Protein AF-A0A318D196-F1 (afdb_monomer_lite)

Sequence (227 aa):
MNRQDVVRKLLMTKACLTSRLLNHYFFASYIVVLILSYGYVRTIPYGDLRTPLFLIAVYLSYGFIYLLPAMILTKSLHYLSYRKTGNTFSLHRFSPALEYGVAVASTSAVDILLFADRTIYRLFGFHINGFILNLVTTPGGMESMGTGNSAIITFCFIAVALIGIQAALLWVLHRFLCGRLRQTALMPRRSYRYALILVLLLGFSERIAYGISNIQGYSTLAIFRLL

Secondary structure (DSSP, 8-state):
--HHHHHHHHHHHHHHHHHHHHHHHHHHHHHHHHHHHHHHHTTS---SSHHHHHHHHHHHHHHHHHHHHHHHHHHHHHHHHT---SSS----SS-HHHHHHHHHHHHHHHHHHHHHHHHHHHHHSS-S-HHHHHHHHSTTHHHHTT--HHHHHHHHHHHHHHHHHHHHHHHHIIIIIHHHHHH---S-HHHHHHHHHHHHHHHHHHHHHHHHHHHTT-GGGGGGGG-

Radius of gyration: 21.78 Å; chains: 1; bounding box: 56×38×68 Å

Structure (mmCIF, N/CA/C/O backbone):
data_AF-A0A318D196-F1
#
_entry.id   AF-A0A318D196-F1
#
loop_
_atom_site.group_PDB
_atom_site.id
_atom_site.type_symbol
_atom_site.label_atom_id
_atom_site.label_alt_id
_atom_site.label_comp_id
_atom_site.label_asym_id
_atom_site.label_entity_id
_atom_site.label_seq_id
_atom_site.pdbx_PDB_ins_code
_atom_site.Cartn_x
_atom_site.Cartn_y
_atom_site.Cartn_z
_atom_site.occupancy
_atom_site.B_iso_or_equiv
_atom_site.auth_seq_id
_atom_site.auth_comp_id
_atom_site.auth_asym_id
_atom_site.auth_atom_id
_atom_site.pdbx_PDB_model_num
ATOM 1 N N . MET A 1 1 ? -21.523 4.203 40.920 1.00 61.00 1 MET A N 1
ATOM 2 C CA . MET A 1 1 ? -20.550 4.254 39.801 1.00 61.00 1 MET A CA 1
ATOM 3 C C . MET A 1 1 ? -20.830 5.519 38.996 1.00 61.00 1 MET A C 1
ATOM 5 O O . MET A 1 1 ? -21.965 5.685 38.569 1.00 61.00 1 MET A O 1
ATOM 9 N N . ASN A 1 2 ? -19.873 6.447 38.881 1.00 81.25 2 ASN A N 1
ATOM 10 C CA . ASN A 1 2 ? -20.106 7.771 38.289 1.00 81.25 2 ASN A CA 1
ATOM 11 C C . ASN A 1 2 ? -20.325 7.658 36.763 1.00 81.25 2 ASN A C 1
ATOM 13 O O . ASN A 1 2 ? -19.626 6.901 36.087 1.00 81.25 2 ASN A O 1
ATOM 17 N N . ARG A 1 3 ? -21.280 8.411 36.195 1.00 74.56 3 ARG A N 1
ATOM 18 C CA . ARG A 1 3 ? -21.613 8.405 34.751 1.00 74.56 3 ARG A CA 1
ATOM 19 C C . ARG A 1 3 ? -20.379 8.676 33.879 1.00 74.56 3 ARG A C 1
ATOM 21 O O . ARG A 1 3 ? -20.249 8.115 32.79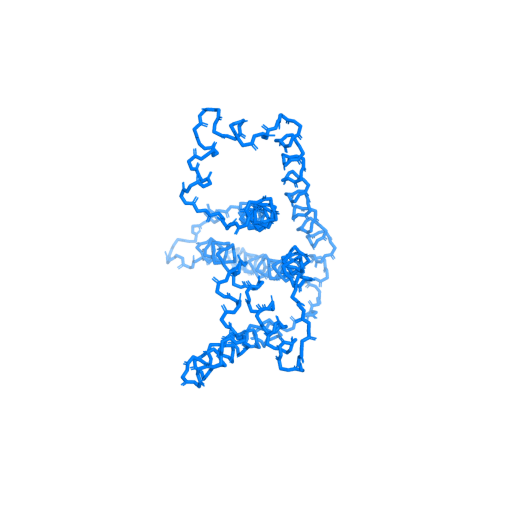2 1.00 74.56 3 ARG A O 1
ATOM 28 N N . GLN A 1 4 ? -19.447 9.485 34.384 1.00 75.06 4 GLN A N 1
ATOM 29 C CA . GLN A 1 4 ? -18.187 9.805 33.712 1.00 75.06 4 GLN A CA 1
ATOM 30 C C . GLN A 1 4 ? -17.240 8.598 33.589 1.00 75.06 4 GLN A C 1
ATOM 32 O O . GLN A 1 4 ? -16.606 8.422 32.546 1.00 75.06 4 GLN A O 1
ATOM 37 N N . ASP A 1 5 ? -17.201 7.709 34.585 1.00 75.62 5 ASP A N 1
ATOM 38 C CA . ASP A 1 5 ? -16.350 6.511 34.557 1.00 75.62 5 ASP A CA 1
ATOM 39 C C . ASP A 1 5 ? -16.842 5.486 33.531 1.00 75.62 5 ASP A C 1
ATOM 41 O O . ASP A 1 5 ? -16.046 4.858 32.825 1.00 75.62 5 ASP A O 1
ATOM 45 N N . VAL A 1 6 ? -18.166 5.359 33.391 1.00 75.62 6 VAL A N 1
ATOM 46 C CA . VAL A 1 6 ? -18.799 4.472 32.402 1.00 75.62 6 VAL A CA 1
ATOM 47 C C . VAL A 1 6 ? -18.462 4.924 30.980 1.00 75.62 6 VAL A C 1
ATOM 49 O O . VAL A 1 6 ? -18.015 4.117 30.161 1.00 75.62 6 VAL A O 1
ATOM 52 N N . VAL A 1 7 ? -18.605 6.223 30.693 1.00 75.25 7 VAL A N 1
ATOM 53 C CA . VAL A 1 7 ? -18.277 6.803 29.379 1.00 75.25 7 VAL A CA 1
ATOM 54 C C . VAL A 1 7 ? -16.791 6.623 29.063 1.00 75.25 7 VAL A C 1
ATOM 56 O O . VAL A 1 7 ? -16.439 6.195 27.962 1.00 75.25 7 VAL A O 1
ATOM 59 N N . ARG A 1 8 ? -15.908 6.854 30.041 1.00 73.50 8 ARG A N 1
ATOM 60 C CA . ARG A 1 8 ? -14.459 6.674 29.879 1.00 73.50 8 ARG A CA 1
ATOM 61 C C . ARG A 1 8 ? -14.089 5.233 29.526 1.00 73.50 8 ARG A C 1
ATOM 63 O O . ARG A 1 8 ? -13.312 5.006 28.597 1.00 73.50 8 ARG A O 1
ATOM 70 N N . LYS A 1 9 ? -14.664 4.255 30.234 1.00 72.00 9 LYS A N 1
ATOM 71 C CA . LYS A 1 9 ? -14.411 2.825 29.998 1.00 72.00 9 LYS A CA 1
ATOM 72 C C . LYS A 1 9 ? -14.900 2.388 28.613 1.00 72.00 9 LYS A C 1
ATOM 74 O O . LYS A 1 9 ? -14.195 1.654 27.915 1.00 72.00 9 LYS A O 1
ATOM 79 N N . LEU A 1 10 ? -16.060 2.885 28.179 1.00 74.31 10 LEU A N 1
ATOM 80 C CA . LEU A 1 10 ? -16.598 2.629 26.839 1.00 74.31 10 LEU A CA 1
ATOM 81 C C . LEU A 1 10 ? -15.699 3.204 25.736 1.00 74.31 10 LEU A C 1
ATOM 83 O O . LEU A 1 10 ? -15.379 2.492 24.783 1.00 74.31 10 LEU A O 1
ATOM 87 N N . LEU A 1 11 ? -15.242 4.452 25.877 1.00 73.44 11 LEU A N 1
ATOM 88 C CA . LEU A 1 11 ? -14.358 5.097 24.900 1.00 73.44 11 LEU A CA 1
ATOM 89 C C . LEU A 1 11 ? -13.009 4.379 24.777 1.00 73.44 11 LEU A C 1
ATOM 91 O O . LEU A 1 11 ? -12.567 4.091 23.666 1.00 73.44 11 LEU A O 1
ATOM 95 N N . MET A 1 12 ? -12.387 4.012 25.902 1.00 71.75 12 MET A N 1
ATOM 96 C CA . MET A 1 12 ? -11.125 3.260 25.888 1.00 71.75 12 MET A CA 1
ATOM 97 C C . MET A 1 12 ? -11.270 1.884 25.228 1.00 71.75 12 MET A C 1
ATOM 99 O O . MET A 1 12 ? -10.378 1.440 24.503 1.00 71.75 12 MET A O 1
ATOM 103 N N . THR A 1 13 ? -12.407 1.219 25.440 1.00 76.19 13 THR A N 1
ATOM 104 C CA . THR A 1 13 ? -12.686 -0.084 24.823 1.00 76.19 13 THR A CA 1
ATOM 105 C C . THR A 1 13 ? -12.827 0.044 23.305 1.00 76.19 13 THR A C 1
ATOM 107 O O . THR A 1 13 ? -12.232 -0.747 22.571 1.00 76.19 13 THR A O 1
ATOM 110 N N . LYS A 1 14 ? -13.550 1.068 22.829 1.00 77.69 14 LYS A N 1
ATOM 111 C CA . LYS A 1 14 ? -13.705 1.357 21.395 1.00 77.69 14 LYS A CA 1
ATOM 112 C C . LYS A 1 14 ? -12.367 1.690 20.733 1.00 77.69 14 LYS A C 1
ATOM 114 O O . LYS A 1 14 ? -12.019 1.046 19.751 1.00 77.69 14 LYS A O 1
ATOM 119 N N . ALA A 1 15 ? -11.574 2.587 21.321 1.00 78.69 15 ALA A N 1
ATOM 12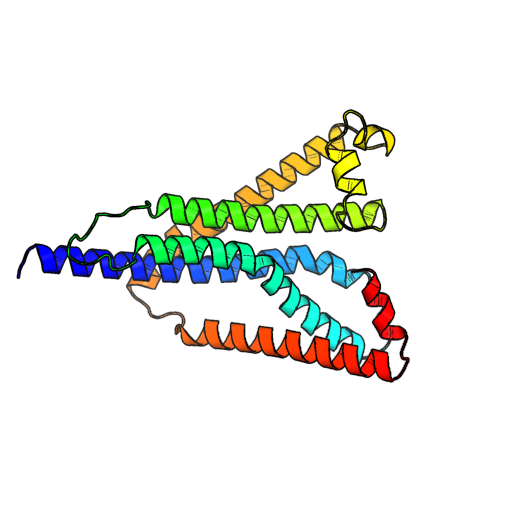0 C CA . ALA A 1 15 ? -10.249 2.949 20.806 1.00 78.69 15 ALA A CA 1
ATOM 121 C C . ALA A 1 15 ? -9.332 1.721 20.646 1.00 78.69 15 ALA A C 1
ATOM 123 O O . ALA A 1 15 ? -8.685 1.522 19.616 1.00 78.69 15 ALA A O 1
ATOM 124 N N . CYS A 1 16 ? -9.320 0.844 21.655 1.00 79.38 16 CYS A N 1
ATOM 125 C CA . CYS A 1 16 ? -8.534 -0.387 21.637 1.00 79.38 16 CYS A CA 1
ATOM 126 C C . CYS A 1 16 ? -8.996 -1.368 20.548 1.00 79.38 16 CYS A C 1
ATOM 128 O O . CYS A 1 16 ? -8.162 -2.045 19.939 1.00 79.38 16 CYS A O 1
ATOM 130 N N . LEU A 1 17 ? -10.306 -1.459 20.307 1.00 82.44 17 LEU A N 1
ATOM 131 C CA . LEU A 1 17 ? -10.873 -2.294 19.251 1.00 82.44 17 LEU A CA 1
ATOM 132 C C . LEU A 1 17 ? -10.512 -1.748 17.865 1.00 82.44 17 LEU A C 1
ATOM 134 O O . LEU A 1 17 ? -9.985 -2.500 17.049 1.00 82.44 17 LEU A O 1
ATOM 138 N N . THR A 1 18 ? -10.697 -0.445 17.633 1.00 85.19 18 THR A N 1
ATOM 139 C CA . THR A 1 18 ? -10.355 0.225 16.368 1.00 85.19 18 THR A CA 1
ATOM 140 C C . THR A 1 18 ? -8.874 0.065 16.037 1.00 85.19 18 THR A C 1
ATOM 142 O O . THR A 1 18 ? -8.530 -0.371 14.943 1.00 85.19 18 THR A O 1
ATOM 145 N N . SER A 1 19 ? -7.988 0.299 17.011 1.00 85.69 19 SER A N 1
ATOM 146 C CA . SER A 1 19 ? -6.544 0.093 16.848 1.00 85.69 19 SER A CA 1
ATOM 147 C C . SER A 1 19 ? -6.197 -1.351 16.467 1.00 85.69 19 SER A C 1
ATOM 149 O O . SER A 1 19 ? -5.339 -1.591 15.616 1.00 85.69 19 SER A O 1
ATOM 151 N N . ARG A 1 20 ? -6.860 -2.339 17.085 1.00 85.69 20 ARG A N 1
ATOM 152 C CA . ARG A 1 20 ? -6.648 -3.756 16.763 1.00 85.69 20 ARG A CA 1
ATOM 153 C C . ARG A 1 20 ? -7.140 -4.100 15.366 1.00 85.69 20 ARG A C 1
ATOM 155 O O . ARG A 1 20 ? -6.405 -4.771 14.648 1.00 85.69 20 ARG A O 1
ATOM 162 N N . LEU A 1 21 ? -8.326 -3.637 14.985 1.00 89.19 21 LEU A N 1
ATOM 163 C CA . LEU A 1 21 ? -8.874 -3.854 13.650 1.00 89.19 21 LEU A CA 1
ATOM 164 C C . LEU A 1 21 ? -7.950 -3.271 12.574 1.00 89.19 21 LEU A C 1
ATOM 166 O O . LEU A 1 21 ? -7.590 -3.984 11.645 1.00 89.19 21 LEU A O 1
ATOM 170 N N . LEU A 1 22 ? -7.487 -2.030 12.759 1.00 90.50 22 LEU A N 1
ATOM 171 C CA . LEU A 1 22 ? -6.553 -1.370 11.843 1.00 90.50 22 LEU A CA 1
ATOM 172 C C . LEU A 1 22 ? -5.240 -2.150 11.683 1.00 90.50 22 LEU A C 1
ATOM 174 O O . LEU A 1 22 ? -4.726 -2.247 10.578 1.00 90.50 22 LEU A O 1
ATOM 178 N N . ASN A 1 23 ? -4.695 -2.753 12.746 1.00 89.94 23 ASN A N 1
ATOM 179 C CA . ASN A 1 23 ? -3.481 -3.570 12.611 1.00 89.94 23 ASN A CA 1
ATOM 180 C C . ASN A 1 23 ? -3.710 -4.841 11.773 1.00 89.94 23 ASN A C 1
ATOM 182 O O . ASN A 1 23 ? -2.847 -5.184 10.973 1.00 89.94 23 ASN A O 1
ATOM 186 N N . HIS A 1 24 ? -4.855 -5.518 11.931 1.00 89.88 24 HIS A N 1
ATOM 187 C CA . HIS A 1 24 ? -5.187 -6.686 11.101 1.00 89.88 24 HIS A CA 1
ATOM 188 C C . HIS A 1 24 ? -5.457 -6.276 9.654 1.00 89.88 24 HIS A C 1
ATOM 190 O O . HIS A 1 24 ? -5.044 -6.979 8.739 1.00 89.88 24 HIS A O 1
ATOM 196 N N . TYR A 1 25 ? -6.101 -5.123 9.460 1.00 93.69 25 TYR A N 1
ATOM 197 C CA . TYR A 1 25 ? -6.293 -4.517 8.150 1.00 93.69 25 TYR A CA 1
ATOM 198 C C . TYR A 1 25 ? -4.955 -4.289 7.451 1.00 93.69 25 TYR A C 1
ATOM 200 O O . TYR A 1 25 ? -4.725 -4.880 6.409 1.00 93.69 25 TYR A O 1
ATOM 208 N N . PHE A 1 26 ? -4.026 -3.552 8.067 1.00 93.69 26 PHE A N 1
ATOM 209 C CA . PHE A 1 26 ? -2.713 -3.306 7.467 1.00 93.69 26 PHE A CA 1
ATOM 210 C C . PHE A 1 26 ? -1.900 -4.581 7.243 1.00 93.69 26 PHE A C 1
ATOM 212 O O . PHE A 1 26 ? -1.167 -4.663 6.267 1.00 93.69 26 PHE A O 1
ATOM 219 N N . PHE A 1 27 ? -2.030 -5.589 8.106 1.00 91.56 27 PHE A N 1
ATOM 220 C CA . PHE A 1 27 ? -1.398 -6.884 7.862 1.00 91.56 27 PHE A CA 1
ATOM 221 C C . PHE A 1 27 ? -1.965 -7.571 6.615 1.00 91.56 27 PHE A C 1
ATOM 223 O O . PHE A 1 27 ? -1.211 -8.081 5.796 1.00 91.56 27 PHE A O 1
ATOM 230 N N . ALA A 1 28 ? -3.283 -7.556 6.442 1.00 92.81 28 ALA A N 1
ATOM 231 C CA . ALA A 1 28 ? -3.918 -8.137 5.271 1.00 92.81 28 ALA A CA 1
ATOM 232 C C . ALA A 1 28 ? -3.648 -7.304 3.996 1.00 92.81 28 ALA A C 1
ATOM 234 O O . ALA A 1 28 ? -3.334 -7.881 2.959 1.00 92.81 28 ALA A O 1
ATOM 235 N N . SER A 1 29 ? -3.645 -5.968 4.078 1.00 94.94 29 SER A N 1
ATOM 236 C CA . SER A 1 29 ? -3.231 -5.083 2.979 1.00 94.94 29 SER A CA 1
ATOM 237 C C . SER A 1 29 ? -1.757 -5.274 2.614 1.00 94.94 29 SER A C 1
ATOM 239 O O . SER A 1 29 ? -1.412 -5.192 1.444 1.00 94.94 29 SER A O 1
ATOM 241 N N . TYR A 1 30 ? -0.884 -5.597 3.573 1.00 94.06 30 TYR A N 1
ATOM 242 C CA . TYR A 1 30 ? 0.509 -5.942 3.283 1.00 94.06 30 TYR A CA 1
ATOM 243 C C . TYR A 1 30 ? 0.615 -7.186 2.392 1.00 94.06 30 TYR A C 1
ATOM 245 O O . TYR A 1 30 ? 1.413 -7.197 1.462 1.00 94.06 30 TYR A O 1
ATOM 253 N N . ILE A 1 31 ? -0.241 -8.196 2.590 1.00 94.00 31 ILE A N 1
ATOM 254 C CA . ILE A 1 31 ? -0.302 -9.354 1.684 1.00 94.00 31 ILE A CA 1
ATOM 255 C C . ILE A 1 31 ? -0.729 -8.933 0.270 1.00 94.00 31 ILE A C 1
ATOM 257 O O . ILE A 1 31 ? -0.161 -9.425 -0.702 1.00 94.00 31 ILE A O 1
ATOM 261 N N . VAL A 1 32 ? -1.678 -7.999 0.139 1.00 94.75 32 VAL A N 1
ATOM 262 C CA . VAL A 1 32 ? -2.082 -7.446 -1.168 1.00 94.75 32 VAL A CA 1
ATOM 263 C C . VAL A 1 32 ? -0.911 -6.731 -1.845 1.00 94.75 32 VAL A C 1
ATOM 265 O O . VAL A 1 32 ? -0.622 -7.009 -3.007 1.00 94.75 32 VAL A O 1
ATOM 268 N N . VAL A 1 33 ? -0.186 -5.885 -1.107 1.00 94.25 33 VAL A N 1
ATOM 269 C CA . VAL A 1 33 ? 1.003 -5.185 -1.614 1.00 94.25 33 VAL A CA 1
ATOM 270 C C . VAL A 1 33 ? 2.067 -6.170 -2.091 1.00 94.25 33 VAL A C 1
ATOM 272 O O . VAL A 1 33 ? 2.612 -5.982 -3.176 1.00 94.25 33 VAL A O 1
ATOM 275 N N . LEU A 1 34 ? 2.324 -7.243 -1.334 1.00 92.56 34 LEU A N 1
ATOM 276 C CA . LEU A 1 34 ? 3.230 -8.312 -1.756 1.00 92.56 34 LEU A CA 1
ATOM 277 C C . LEU A 1 34 ? 2.761 -8.939 -3.080 1.00 92.56 34 LEU A C 1
ATOM 279 O O . LEU A 1 34 ? 3.524 -9.017 -4.037 1.00 92.56 34 LEU A O 1
ATOM 283 N N . ILE A 1 35 ? 1.484 -9.312 -3.197 1.00 92.06 35 ILE A N 1
ATOM 284 C CA . ILE A 1 35 ? 0.941 -9.882 -4.442 1.00 92.06 35 ILE A CA 1
ATOM 285 C C . ILE A 1 35 ? 1.136 -8.928 -5.634 1.00 92.06 35 ILE A C 1
ATOM 287 O O . ILE A 1 35 ? 1.511 -9.371 -6.723 1.00 92.06 35 ILE A O 1
ATOM 291 N N . LEU A 1 36 ? 0.915 -7.624 -5.444 1.00 90.19 36 LEU A N 1
ATOM 292 C CA . LEU A 1 36 ? 1.117 -6.624 -6.496 1.00 90.19 36 LEU A CA 1
ATOM 293 C C . LEU A 1 36 ? 2.596 -6.493 -6.887 1.00 90.19 36 LEU A C 1
ATOM 295 O O . LEU A 1 36 ? 2.915 -6.479 -8.084 1.00 90.19 36 LEU A O 1
ATOM 299 N N . SER A 1 37 ? 3.496 -6.460 -5.899 1.00 88.00 37 SER A N 1
ATOM 300 C CA . SER A 1 37 ? 4.936 -6.302 -6.112 1.00 88.00 37 SER A CA 1
ATOM 301 C C . SER A 1 37 ? 5.632 -7.580 -6.595 1.00 88.00 37 SER A C 1
ATOM 303 O O . SER A 1 37 ? 6.694 -7.494 -7.212 1.00 88.00 37 SER A O 1
ATOM 305 N N . TYR A 1 38 ? 5.016 -8.761 -6.444 1.00 86.00 38 TYR A N 1
ATOM 306 C CA . TYR A 1 38 ? 5.549 -10.039 -6.951 1.00 86.00 38 TYR A CA 1
ATOM 307 C C . TYR A 1 38 ? 5.831 -9.989 -8.459 1.00 86.00 38 TYR A C 1
ATOM 309 O O . TYR A 1 38 ? 6.710 -10.664 -8.994 1.00 86.00 38 TYR A O 1
ATOM 317 N N . GLY A 1 39 ? 5.109 -9.115 -9.150 1.00 75.75 39 GLY A N 1
ATOM 318 C CA . GLY A 1 39 ? 5.346 -8.768 -10.533 1.00 75.75 39 GLY A CA 1
ATOM 319 C C . GLY A 1 39 ? 6.764 -8.406 -10.936 1.00 75.75 39 GLY A C 1
ATOM 320 O O . GLY A 1 39 ? 7.181 -8.794 -12.024 1.00 75.75 39 GLY A O 1
ATOM 321 N N . TYR A 1 40 ? 7.465 -7.664 -10.081 1.00 74.31 40 TYR A N 1
ATOM 322 C CA . TYR A 1 40 ? 8.833 -7.209 -10.326 1.00 74.31 40 TYR A CA 1
ATOM 323 C C . TYR A 1 40 ? 9.857 -8.331 -10.119 1.00 74.31 40 TYR A C 1
ATOM 325 O O . TYR A 1 40 ? 10.932 -8.318 -10.702 1.00 74.31 40 TYR A O 1
ATOM 333 N N . VAL A 1 41 ? 9.519 -9.336 -9.310 1.00 74.50 41 VAL A N 1
ATOM 334 C CA . VAL A 1 41 ? 10.422 -10.440 -8.960 1.00 74.50 41 VAL A CA 1
ATOM 335 C C . VAL A 1 41 ? 10.588 -11.438 -10.108 1.00 74.50 41 VAL A C 1
ATOM 337 O O . VAL A 1 41 ? 11.653 -12.030 -10.270 1.00 74.50 41 VAL A O 1
ATOM 340 N N . ARG A 1 42 ? 9.545 -11.637 -10.924 1.00 69.06 42 ARG A N 1
ATOM 341 C CA . ARG A 1 42 ? 9.518 -12.683 -11.961 1.00 69.06 42 ARG A CA 1
ATOM 342 C C . ARG A 1 42 ? 10.484 -12.426 -13.128 1.00 69.06 42 ARG A C 1
ATOM 344 O O . ARG A 1 42 ? 10.728 -13.329 -13.920 1.00 69.06 42 ARG A O 1
ATOM 351 N N . THR A 1 43 ? 11.004 -11.212 -13.270 1.00 65.56 43 THR A N 1
ATOM 352 C CA . THR A 1 43 ? 11.819 -10.804 -14.425 1.00 65.56 43 THR A CA 1
ATOM 353 C C . THR A 1 43 ? 13.318 -11.042 -14.240 1.00 65.56 43 THR A C 1
ATOM 355 O O . THR A 1 43 ? 14.074 -10.809 -15.179 1.00 65.56 43 THR A O 1
ATOM 358 N N . ILE A 1 44 ? 13.766 -11.505 -13.067 1.00 67.12 44 ILE A N 1
ATOM 359 C CA . ILE A 1 44 ? 15.195 -11.613 -12.742 1.00 67.12 44 ILE A CA 1
ATOM 360 C C . ILE A 1 44 ? 15.691 -13.057 -12.946 1.00 67.12 44 ILE A C 1
ATOM 362 O O . ILE A 1 44 ? 15.179 -13.969 -12.293 1.00 67.12 44 ILE A O 1
ATOM 366 N N . PRO A 1 45 ? 16.693 -13.294 -13.817 1.00 67.50 45 PRO A N 1
ATOM 367 C CA . PRO A 1 45 ? 17.289 -14.616 -13.991 1.00 67.50 45 PRO A CA 1
ATOM 368 C C . PRO A 1 45 ? 18.077 -15.046 -12.742 1.00 67.50 45 PRO A C 1
ATOM 370 O O . PRO A 1 45 ? 18.878 -14.287 -12.193 1.00 67.50 45 PRO A O 1
ATOM 373 N N . TYR A 1 46 ? 17.863 -16.286 -12.293 1.00 64.50 46 TYR A N 1
ATOM 374 C CA . TYR A 1 46 ? 18.516 -16.851 -11.109 1.00 64.50 46 TYR A CA 1
ATOM 375 C C . TYR A 1 46 ? 19.857 -17.497 -11.488 1.00 64.50 46 TYR A C 1
ATOM 377 O O . TYR A 1 46 ? 19.879 -18.594 -12.038 1.00 64.50 46 TYR A O 1
ATOM 385 N N . GLY A 1 47 ? 20.972 -16.812 -11.216 1.00 63.78 47 GLY A N 1
ATOM 386 C CA . GLY A 1 47 ? 22.327 -17.324 -11.483 1.00 63.78 47 GLY A CA 1
ATOM 387 C C . GLY A 1 47 ? 23.055 -17.935 -10.274 1.00 63.78 47 GLY A C 1
ATOM 388 O O . GLY A 1 47 ? 23.996 -18.695 -10.463 1.00 63.78 47 GLY A O 1
ATOM 389 N N . ASP A 1 48 ? 22.639 -17.619 -9.041 1.00 76.62 48 ASP A N 1
ATOM 390 C CA . ASP A 1 48 ? 23.274 -18.053 -7.781 1.00 76.62 48 ASP A CA 1
ATOM 391 C C . ASP A 1 48 ? 22.232 -18.089 -6.640 1.00 76.62 48 ASP A C 1
ATOM 393 O O . ASP A 1 48 ? 21.194 -17.436 -6.737 1.00 76.62 48 ASP A O 1
ATOM 397 N N . LEU A 1 49 ? 22.506 -18.814 -5.547 1.00 74.75 49 LEU A N 1
ATOM 398 C CA . LEU A 1 49 ? 21.660 -18.951 -4.349 1.00 74.75 49 LEU A CA 1
ATOM 399 C C . LEU A 1 49 ? 21.583 -17.661 -3.509 1.00 74.75 49 LEU A C 1
ATOM 401 O O . LEU A 1 49 ? 20.620 -17.448 -2.771 1.00 74.75 49 LEU A O 1
ATOM 405 N N . ARG A 1 50 ? 22.564 -16.762 -3.634 1.00 76.38 50 ARG A N 1
ATOM 406 C CA . ARG A 1 50 ? 22.595 -15.477 -2.908 1.00 76.38 50 ARG A CA 1
ATOM 407 C C . ARG A 1 50 ? 21.562 -14.484 -3.442 1.00 76.38 50 ARG A C 1
ATOM 409 O O . ARG A 1 50 ? 20.917 -13.785 -2.662 1.00 76.38 50 ARG A O 1
ATOM 416 N N . THR A 1 51 ? 21.362 -14.467 -4.757 1.00 76.00 51 THR A N 1
ATOM 417 C CA . THR A 1 51 ? 20.414 -13.588 -5.454 1.00 76.00 51 THR A CA 1
ATOM 418 C C . THR A 1 51 ? 18.954 -13.776 -5.013 1.00 76.00 51 THR A C 1
ATOM 420 O O . THR A 1 51 ? 18.319 -12.772 -4.695 1.00 76.00 51 THR A O 1
ATOM 423 N N . PRO A 1 52 ? 18.383 -14.997 -4.925 1.00 80.00 52 PRO A N 1
ATOM 424 C CA . PRO A 1 52 ? 17.010 -15.183 -4.462 1.00 80.00 52 PRO A CA 1
ATOM 425 C C . PRO A 1 52 ? 16.840 -14.862 -2.974 1.00 80.00 52 PRO A C 1
ATOM 427 O O . PRO A 1 52 ? 15.816 -14.295 -2.609 1.00 80.00 52 PRO A O 1
ATOM 430 N N . LEU A 1 53 ? 17.823 -15.159 -2.113 1.00 80.56 53 LEU A N 1
ATOM 431 C CA . LEU A 1 53 ? 17.757 -14.794 -0.688 1.00 80.56 53 LEU A CA 1
ATOM 432 C C . LEU A 1 53 ? 17.694 -13.277 -0.505 1.00 80.56 53 LEU A C 1
ATOM 434 O O . LEU A 1 53 ? 16.859 -12.764 0.240 1.00 80.56 53 LEU A O 1
ATOM 438 N N . PHE A 1 54 ? 18.552 -12.569 -1.232 1.00 80.00 54 PHE A N 1
ATOM 439 C CA . PHE A 1 54 ? 18.562 -11.119 -1.265 1.00 80.00 54 PHE A CA 1
ATOM 440 C C . PHE A 1 54 ? 17.250 -10.547 -1.802 1.00 80.00 54 PHE A C 1
ATOM 442 O O . PHE A 1 54 ? 16.651 -9.669 -1.190 1.00 80.00 54 PHE A O 1
ATOM 449 N N . LEU A 1 55 ? 16.756 -11.102 -2.905 1.00 81.88 55 LEU A N 1
ATOM 450 C CA . LEU A 1 55 ? 15.514 -10.670 -3.523 1.00 81.88 55 LEU A CA 1
ATOM 451 C C . LEU A 1 55 ? 14.294 -10.918 -2.621 1.00 81.88 55 LEU A C 1
ATOM 453 O O . LEU A 1 55 ? 13.404 -10.077 -2.573 1.00 81.88 55 LEU A O 1
ATOM 457 N N . ILE A 1 56 ? 14.255 -12.021 -1.867 1.00 84.44 56 ILE A N 1
ATOM 458 C CA . ILE A 1 56 ? 13.207 -12.264 -0.863 1.00 84.44 56 ILE A CA 1
ATOM 459 C C . ILE A 1 56 ? 13.277 -11.204 0.241 1.00 84.44 56 ILE A C 1
ATOM 461 O O . ILE A 1 56 ? 12.237 -10.683 0.648 1.00 84.44 56 ILE A O 1
ATOM 465 N N . ALA A 1 57 ? 14.482 -10.865 0.710 1.00 84.56 57 ALA A N 1
ATOM 466 C CA . ALA A 1 57 ? 14.666 -9.831 1.722 1.00 84.56 57 ALA A CA 1
ATOM 467 C C . ALA A 1 57 ? 14.167 -8.464 1.228 1.00 84.56 57 ALA A C 1
ATOM 469 O O . ALA A 1 57 ? 13.359 -7.854 1.925 1.00 84.56 57 ALA A O 1
ATOM 470 N N . VAL A 1 58 ? 14.564 -8.051 0.016 1.00 85.25 58 VAL A N 1
ATOM 471 C CA . VAL A 1 58 ? 14.111 -6.814 -0.653 1.00 85.25 58 VAL A CA 1
ATOM 472 C C . VAL A 1 58 ? 12.596 -6.821 -0.831 1.00 85.25 58 VAL A C 1
ATOM 474 O O . VAL A 1 58 ? 11.913 -5.867 -0.483 1.00 85.25 58 VAL A O 1
ATOM 477 N N . TYR A 1 59 ? 12.037 -7.911 -1.351 1.00 87.50 59 TYR A N 1
ATOM 478 C CA . TYR A 1 59 ? 10.609 -8.027 -1.631 1.00 87.50 59 TYR A CA 1
ATOM 479 C C . TYR A 1 59 ? 9.752 -7.852 -0.369 1.00 87.50 59 TYR A C 1
ATOM 481 O O . TYR A 1 59 ? 8.761 -7.117 -0.381 1.00 87.50 59 TYR A O 1
ATOM 489 N N . LEU A 1 60 ? 10.160 -8.477 0.740 1.00 89.12 60 LEU A N 1
ATOM 490 C CA . LEU A 1 60 ? 9.486 -8.326 2.029 1.00 89.12 60 LEU A CA 1
ATOM 491 C C . LEU A 1 60 ? 9.737 -6.941 2.653 1.00 89.12 60 LEU A C 1
ATOM 493 O O . LEU A 1 60 ? 8.812 -6.333 3.194 1.00 89.12 60 LEU A O 1
ATOM 497 N N . SER A 1 61 ? 10.964 -6.415 2.583 1.00 87.75 61 SER A N 1
ATOM 498 C CA . SER A 1 61 ? 11.303 -5.108 3.160 1.00 87.75 61 SER A CA 1
ATOM 499 C C . SER A 1 61 ? 10.591 -3.967 2.425 1.00 87.75 61 SER A C 1
ATOM 501 O O . SER A 1 61 ? 9.877 -3.180 3.054 1.00 87.75 61 SER A O 1
ATOM 503 N N . TYR A 1 62 ? 10.699 -3.914 1.097 1.00 86.94 62 TYR A N 1
ATOM 504 C CA . TYR A 1 62 ? 10.100 -2.876 0.259 1.00 86.94 62 TYR A CA 1
ATOM 505 C C . TYR A 1 62 ? 8.577 -2.941 0.265 1.00 86.94 62 TYR A C 1
ATOM 507 O O . TYR A 1 62 ? 7.936 -1.900 0.401 1.00 86.94 62 TYR A O 1
ATOM 515 N N . GLY A 1 63 ? 7.985 -4.143 0.233 1.00 89.69 63 GLY A N 1
ATOM 516 C CA . GLY A 1 63 ? 6.535 -4.297 0.368 1.00 89.69 63 GLY A CA 1
ATOM 517 C C . GLY A 1 63 ? 5.995 -3.619 1.632 1.00 89.69 63 GLY A C 1
ATOM 518 O O . GLY A 1 63 ? 4.937 -2.990 1.616 1.00 89.69 63 GLY A O 1
ATOM 519 N N . PHE A 1 64 ? 6.744 -3.688 2.735 1.00 90.25 64 PHE A N 1
ATOM 520 C CA . PHE A 1 64 ? 6.343 -3.040 3.976 1.00 90.25 64 PHE A CA 1
ATOM 521 C C . PHE A 1 64 ? 6.589 -1.530 3.924 1.00 90.25 64 PHE A C 1
ATOM 523 O O . PHE A 1 64 ? 5.740 -0.753 4.365 1.00 90.25 64 PHE A O 1
ATOM 530 N N . ILE A 1 65 ? 7.722 -1.107 3.352 1.00 90.12 65 ILE A N 1
ATOM 531 C CA . ILE A 1 65 ? 8.068 0.309 3.174 1.00 90.12 65 ILE A CA 1
ATOM 532 C C . ILE A 1 65 ? 7.001 1.039 2.352 1.00 90.12 65 ILE A C 1
ATOM 534 O O . ILE A 1 65 ? 6.609 2.140 2.732 1.00 90.12 65 ILE A O 1
ATOM 538 N N . TYR A 1 66 ? 6.465 0.428 1.293 1.00 91.00 66 TYR A N 1
ATOM 539 C CA . TYR A 1 66 ? 5.397 1.032 0.490 1.00 91.00 66 TYR A CA 1
ATOM 540 C C . TYR A 1 66 ? 4.111 1.278 1.289 1.00 91.00 66 TYR A C 1
ATOM 542 O O . TYR A 1 66 ? 3.417 2.266 1.057 1.00 91.00 66 TYR A O 1
ATOM 550 N N . LEU A 1 67 ? 3.806 0.427 2.272 1.00 93.25 67 LEU A N 1
ATOM 551 C CA . LEU A 1 67 ? 2.614 0.557 3.113 1.00 93.25 67 LEU A CA 1
ATOM 552 C C . LEU A 1 67 ? 2.801 1.543 4.284 1.00 93.25 67 LEU A C 1
ATOM 554 O O . LEU A 1 67 ? 1.817 2.031 4.853 1.00 93.25 67 LEU A O 1
ATOM 558 N N . LEU A 1 68 ? 4.048 1.863 4.656 1.00 92.06 68 LEU A N 1
ATOM 559 C CA . LEU A 1 68 ? 4.362 2.725 5.801 1.00 92.06 68 LEU A CA 1
ATOM 560 C C . LEU A 1 68 ? 3.676 4.099 5.764 1.00 92.06 68 LEU A C 1
ATOM 562 O O . LEU A 1 68 ? 3.125 4.479 6.800 1.00 92.06 68 LEU A O 1
ATOM 566 N N . PRO A 1 69 ? 3.643 4.850 4.644 1.00 93.00 69 PRO A N 1
ATOM 567 C CA . PRO A 1 69 ? 2.980 6.153 4.603 1.00 93.00 69 PRO A CA 1
ATOM 568 C C . PRO A 1 69 ? 1.493 6.065 4.971 1.00 93.00 69 PRO A C 1
ATOM 570 O O . PRO A 1 69 ? 1.015 6.841 5.801 1.00 93.00 69 PRO A O 1
ATOM 573 N N . ALA A 1 70 ? 0.780 5.066 4.439 1.00 95.25 70 ALA A N 1
ATOM 574 C CA . ALA A 1 70 ? -0.628 4.817 4.748 1.00 95.25 70 ALA A CA 1
ATOM 575 C C . ALA A 1 70 ? -0.833 4.449 6.229 1.00 95.25 70 ALA A C 1
ATOM 577 O O . ALA A 1 70 ? -1.751 4.948 6.895 1.00 95.25 70 ALA A O 1
ATOM 578 N N . MET A 1 71 ? 0.065 3.623 6.781 1.00 93.12 71 MET A N 1
ATOM 579 C CA . MET A 1 71 ? 0.064 3.263 8.201 1.00 93.12 71 MET A CA 1
ATOM 580 C C . MET A 1 71 ? 0.310 4.467 9.109 1.00 93.12 71 MET A C 1
ATOM 582 O O . MET A 1 71 ? -0.407 4.638 10.097 1.00 93.12 71 MET A O 1
ATOM 586 N N . ILE A 1 72 ? 1.315 5.286 8.797 1.00 93.44 72 ILE A N 1
ATOM 587 C CA . ILE A 1 72 ? 1.680 6.474 9.573 1.00 93.44 72 ILE A CA 1
ATOM 588 C C . ILE A 1 72 ? 0.527 7.472 9.551 1.00 93.44 72 ILE A C 1
ATOM 590 O O . ILE A 1 72 ? 0.110 7.921 10.617 1.00 93.44 72 ILE A O 1
ATOM 594 N N . LEU A 1 73 ? -0.037 7.765 8.378 1.00 94.19 73 LEU A N 1
ATOM 595 C CA . LEU A 1 73 ? -1.162 8.689 8.229 1.00 94.19 73 LEU A CA 1
ATOM 596 C C . LEU A 1 73 ? -2.368 8.253 9.075 1.00 94.19 73 LEU A C 1
ATOM 598 O O . LEU A 1 73 ? -2.863 9.009 9.913 1.00 94.19 73 LEU A O 1
ATOM 602 N N . THR A 1 74 ? -2.784 6.994 8.929 1.00 93.19 74 THR A N 1
ATOM 603 C CA . THR A 1 74 ? -3.948 6.442 9.637 1.00 93.19 74 THR A CA 1
ATOM 604 C C . THR A 1 74 ? -3.719 6.370 11.150 1.00 93.19 74 THR A C 1
ATOM 606 O O . THR A 1 74 ? -4.595 6.728 11.939 1.00 93.19 74 THR A O 1
ATOM 609 N N . LYS A 1 75 ? -2.529 5.940 11.597 1.00 89.81 75 LYS A N 1
ATOM 610 C CA . LYS A 1 75 ? -2.209 5.855 13.032 1.00 89.81 75 LYS A CA 1
ATOM 611 C C . LYS A 1 75 ? -2.015 7.222 13.673 1.00 89.81 75 LYS A C 1
ATOM 613 O O . LYS A 1 75 ? -2.345 7.366 14.847 1.00 89.81 75 LYS A O 1
ATOM 618 N N . SER A 1 76 ? -1.523 8.210 12.930 1.00 89.25 76 SER A N 1
ATOM 619 C CA . SER A 1 76 ? -1.397 9.590 13.411 1.00 89.25 76 SER A CA 1
ATOM 620 C C . SER A 1 76 ? -2.774 10.205 13.635 1.00 89.25 76 SER A C 1
ATOM 622 O O . SER A 1 76 ? -3.019 10.796 14.686 1.00 89.25 76 SER A O 1
ATOM 624 N N . LEU A 1 77 ? -3.705 9.975 12.704 1.00 89.50 77 LEU A N 1
ATOM 625 C CA . LEU A 1 77 ? -5.106 10.356 12.858 1.00 89.50 77 LEU A CA 1
ATOM 626 C C . LEU A 1 77 ? -5.760 9.657 14.059 1.00 89.50 77 LEU A C 1
ATOM 628 O O . LEU A 1 77 ? -6.403 10.315 14.877 1.00 89.50 77 LEU A O 1
ATOM 632 N N . HIS A 1 78 ? -5.563 8.345 14.208 1.00 87.75 78 HIS A N 1
ATOM 633 C CA . HIS A 1 78 ? -6.055 7.593 15.364 1.00 87.75 78 HIS A CA 1
ATOM 634 C C . HIS A 1 78 ? -5.479 8.150 16.677 1.00 87.75 78 HIS A C 1
ATOM 636 O O . HIS A 1 78 ? -6.212 8.438 17.621 1.00 87.75 78 HIS A O 1
ATOM 642 N N . TYR A 1 79 ? -4.164 8.370 16.739 1.00 85.25 79 TYR A N 1
ATOM 643 C CA . TYR A 1 79 ? -3.500 8.945 17.907 1.00 85.25 79 TYR A CA 1
ATOM 644 C C . TYR A 1 79 ? -4.053 10.330 18.258 1.00 85.25 79 TYR A C 1
ATOM 646 O O . TYR A 1 79 ? -4.327 10.594 19.427 1.00 85.25 79 TYR A O 1
ATOM 654 N N . LEU A 1 80 ? -4.276 11.193 17.261 1.00 84.38 80 LEU A N 1
ATOM 655 C CA . LEU A 1 80 ? -4.849 12.522 17.463 1.00 84.38 80 LEU A CA 1
ATOM 656 C C . LEU A 1 80 ? -6.313 12.460 17.928 1.00 84.38 80 LEU A C 1
ATOM 658 O O . LEU A 1 80 ? -6.718 13.267 18.762 1.00 84.38 80 LEU A O 1
ATOM 662 N N . SER A 1 81 ? -7.078 11.477 17.446 1.00 79.88 81 SER A N 1
ATOM 663 C CA . SER A 1 81 ? -8.490 11.263 17.800 1.00 79.88 81 SER A CA 1
ATOM 664 C C . SER A 1 81 ? -8.685 10.828 19.253 1.00 79.88 81 SER A C 1
ATOM 666 O O . SER A 1 81 ? -9.687 11.183 19.873 1.00 79.88 81 SER A O 1
ATOM 668 N N . TYR A 1 82 ? -7.715 10.100 19.817 1.00 74.25 82 TYR A N 1
ATOM 669 C CA . TYR A 1 82 ? -7.747 9.608 21.201 1.00 74.25 82 TYR A CA 1
ATOM 670 C C . TYR A 1 82 ? -6.709 10.276 22.116 1.00 74.25 82 TYR A C 1
ATOM 672 O O . TYR A 1 82 ? -6.482 9.809 23.239 1.00 74.25 82 TYR A O 1
ATOM 680 N N . ARG A 1 83 ? -6.076 11.372 21.670 1.00 71.25 83 ARG A N 1
ATOM 681 C CA . ARG A 1 83 ? -5.124 12.136 22.484 1.00 71.25 83 ARG A CA 1
ATOM 682 C C . ARG A 1 83 ? -5.848 12.664 23.724 1.00 71.25 83 ARG A C 1
ATOM 684 O O . ARG A 1 83 ? -6.883 13.316 23.624 1.00 71.25 83 ARG A O 1
ATOM 691 N N . LYS A 1 84 ? -5.289 12.391 24.909 1.00 58.56 84 LYS A N 1
ATOM 692 C CA . LYS A 1 84 ? -5.736 12.989 26.177 1.00 58.56 84 LYS A CA 1
ATOM 693 C C . LYS A 1 84 ? -5.520 14.504 26.113 1.00 58.56 84 LYS A C 1
ATOM 695 O O . LYS A 1 84 ? -4.430 14.980 26.418 1.00 58.56 84 LYS A O 1
ATOM 700 N N . THR A 1 85 ? -6.539 15.255 25.725 1.00 47.78 85 THR A N 1
ATOM 701 C CA . THR A 1 85 ? -6.560 16.706 25.919 1.00 47.78 85 THR A CA 1
ATOM 702 C C . THR A 1 85 ? -6.980 16.980 27.362 1.00 47.78 85 THR A C 1
ATOM 704 O O . THR A 1 85 ? -7.998 16.468 27.828 1.00 47.78 85 THR A O 1
ATOM 707 N N . GLY A 1 86 ? -6.133 17.698 28.101 1.00 44.84 86 GLY A N 1
ATOM 708 C CA . GLY A 1 86 ? -6.330 18.004 29.517 1.00 44.84 86 GLY A CA 1
ATOM 709 C C . GLY A 1 86 ? -7.621 18.785 29.784 1.00 44.84 86 GLY A C 1
ATOM 710 O O . GLY A 1 86 ? -8.018 19.637 28.994 1.00 44.84 86 GLY A O 1
ATOM 711 N N . ASN A 1 87 ? -8.263 18.447 30.904 1.00 44.00 87 ASN A N 1
ATOM 712 C CA . ASN A 1 87 ? -9.435 19.055 31.554 1.00 44.00 87 ASN A CA 1
ATOM 713 C C . ASN A 1 87 ? -10.741 19.264 30.787 1.00 44.00 87 ASN A C 1
ATOM 715 O O . ASN A 1 87 ? -11.770 19.446 31.428 1.00 44.00 87 ASN A O 1
ATOM 719 N N . THR A 1 88 ? -10.769 19.103 29.472 1.00 43.69 88 THR A N 1
ATOM 720 C CA . THR A 1 88 ? -12.030 18.976 28.741 1.00 43.69 88 THR A CA 1
ATOM 721 C C . THR A 1 88 ? -11.918 17.719 27.906 1.00 43.69 88 THR A C 1
ATOM 723 O O . THR A 1 88 ? -11.144 17.674 26.951 1.00 43.69 88 THR A O 1
ATOM 726 N N . PHE A 1 89 ? -12.649 16.669 28.294 1.00 47.38 89 PHE A N 1
ATOM 727 C CA . PHE A 1 89 ? -12.856 15.467 27.482 1.00 47.38 89 PHE A CA 1
ATOM 728 C C . PHE A 1 89 ? -13.640 15.895 26.228 1.00 47.38 89 PHE A C 1
ATOM 730 O O . PHE A 1 89 ? -14.848 15.702 26.121 1.00 47.38 89 PHE A O 1
ATOM 737 N N . SER A 1 90 ? -12.954 16.580 25.311 1.00 43.94 90 SER A N 1
ATOM 738 C CA . SER A 1 90 ? -13.487 17.035 24.039 1.00 43.94 90 SER A CA 1
ATOM 739 C C . SER A 1 90 ? -13.748 15.788 23.209 1.00 43.94 90 SER A C 1
ATOM 741 O O . SER A 1 90 ? -12.841 15.141 22.687 1.00 43.94 90 SER A O 1
ATOM 743 N N . LEU A 1 91 ? -15.019 15.405 23.249 1.00 46.94 91 LEU A N 1
ATOM 744 C CA . LEU A 1 91 ? -15.737 14.521 22.351 1.00 46.94 91 LEU A CA 1
ATOM 745 C C . LEU A 1 91 ? -15.022 14.375 20.999 1.00 46.94 91 LEU A C 1
ATOM 747 O O . LEU A 1 91 ? -14.976 15.309 20.211 1.00 46.94 91 LEU A O 1
ATOM 751 N N . HIS A 1 92 ? -14.499 13.177 20.738 1.00 52.59 92 HIS A N 1
ATOM 752 C CA . HIS A 1 92 ? -14.568 12.541 19.425 1.00 52.59 92 HIS A CA 1
ATOM 753 C C . HIS A 1 92 ? -14.263 13.459 18.214 1.00 52.59 92 HIS A C 1
ATOM 755 O O . HIS A 1 92 ? -15.102 13.586 17.328 1.00 52.59 92 HIS A O 1
ATOM 761 N N . ARG A 1 93 ? -13.081 14.100 18.144 1.00 59.41 93 ARG A N 1
ATOM 762 C CA . ARG A 1 93 ? -12.773 15.070 17.065 1.00 59.41 93 ARG A CA 1
ATOM 763 C C . ARG A 1 93 ? -12.921 14.485 15.648 1.00 59.41 93 ARG A C 1
ATOM 765 O O . ARG A 1 93 ? -13.319 15.210 14.745 1.00 59.41 93 ARG A O 1
ATOM 772 N N . PHE A 1 94 ? -12.660 13.190 15.460 1.00 62.09 94 PHE A N 1
ATOM 773 C CA . PHE A 1 94 ? -12.852 12.491 14.184 1.00 62.09 94 PHE A CA 1
ATOM 774 C C . PHE A 1 94 ? -13.629 11.195 14.394 1.00 62.09 94 PHE A C 1
ATOM 776 O O . PHE A 1 94 ? -13.362 10.489 15.360 1.00 62.09 94 PHE A O 1
ATOM 783 N N . SER A 1 95 ? -14.600 10.887 13.528 1.00 76.19 95 SER A N 1
ATOM 784 C CA . SER A 1 95 ? -15.395 9.652 13.600 1.00 76.19 95 SER A CA 1
ATOM 785 C C . SER A 1 95 ? -14.538 8.416 13.257 1.00 76.19 95 SER A C 1
ATOM 787 O O . SER A 1 95 ? -13.651 8.521 12.410 1.00 76.19 95 SER A O 1
ATOM 789 N N . PRO A 1 96 ? -14.796 7.215 13.822 1.00 80.12 96 PRO A N 1
ATOM 790 C CA . PRO A 1 96 ? -14.108 5.994 13.385 1.00 80.12 96 PRO A CA 1
ATOM 791 C C . PRO A 1 96 ? -14.314 5.701 11.891 1.00 80.12 96 PRO A C 1
ATOM 793 O O . PRO A 1 96 ? -13.454 5.093 11.266 1.00 80.12 96 PRO A O 1
ATOM 796 N N . ALA A 1 97 ? -15.415 6.176 11.297 1.00 86.44 97 ALA A N 1
ATOM 797 C CA . ALA A 1 97 ? -15.637 6.097 9.857 1.00 86.44 97 ALA A CA 1
ATOM 798 C C . ALA A 1 97 ? -14.585 6.886 9.059 1.00 86.44 97 ALA A C 1
ATOM 800 O O . ALA A 1 97 ? -14.155 6.424 8.007 1.00 86.44 97 ALA A O 1
ATOM 801 N N . LEU A 1 98 ? -14.128 8.034 9.570 1.00 90.19 98 LEU A N 1
ATOM 802 C CA . LEU A 1 98 ? -13.062 8.816 8.948 1.00 90.19 98 LEU A CA 1
ATOM 803 C C . LEU A 1 98 ? -11.712 8.095 9.054 1.00 90.19 98 LEU A C 1
ATOM 805 O O . LEU A 1 98 ? -10.986 8.035 8.068 1.00 90.19 98 LEU A O 1
ATOM 809 N N . GLU A 1 99 ? -11.403 7.473 10.199 1.00 90.56 99 GLU A N 1
ATOM 810 C CA . GLU A 1 99 ? -10.200 6.633 10.345 1.00 90.56 99 GLU A CA 1
ATOM 811 C C . GLU A 1 99 ? -10.183 5.478 9.330 1.00 90.56 99 GLU A C 1
ATOM 813 O O . GLU A 1 99 ? -9.163 5.221 8.694 1.00 90.56 99 GLU A O 1
ATOM 818 N N . TYR A 1 100 ? -11.325 4.812 9.143 1.00 93.62 100 TYR A N 1
ATOM 819 C CA . TYR A 1 100 ? -11.500 3.748 8.154 1.00 93.62 100 TYR A CA 1
ATOM 820 C C . TYR A 1 100 ? -11.415 4.256 6.716 1.00 93.62 100 TYR A C 1
ATOM 822 O O . TYR A 1 100 ? -10.740 3.640 5.895 1.00 93.62 100 TYR A O 1
ATOM 830 N N . GLY A 1 101 ? -12.040 5.396 6.420 1.00 95.19 101 GLY A N 1
ATOM 831 C CA . GLY A 1 101 ? -11.964 6.031 5.107 1.00 95.19 101 GLY A CA 1
ATOM 832 C C . GLY A 1 101 ? -10.531 6.402 4.733 1.00 95.19 101 GLY A C 1
ATOM 833 O O . GLY A 1 101 ? -10.088 6.085 3.634 1.00 95.19 101 GLY A O 1
ATOM 834 N N . VAL A 1 102 ? -9.770 6.986 5.665 1.00 95.81 102 VAL A N 1
ATOM 835 C CA . VAL A 1 102 ? -8.350 7.310 5.455 1.00 95.81 102 VAL A CA 1
ATOM 836 C C . VAL A 1 102 ? -7.512 6.047 5.273 1.00 95.81 102 VAL A C 1
ATOM 838 O O . VAL A 1 102 ? -6.659 6.020 4.386 1.00 95.81 102 VAL A O 1
ATOM 841 N N . ALA A 1 103 ? -7.768 4.991 6.051 1.00 95.88 103 ALA A N 1
ATOM 842 C CA . ALA A 1 103 ? -7.079 3.712 5.892 1.00 95.88 103 ALA A CA 1
ATOM 843 C C . ALA A 1 103 ? -7.284 3.137 4.482 1.00 95.88 103 ALA A C 1
ATOM 845 O O . ALA A 1 103 ? -6.304 2.840 3.801 1.00 95.88 103 ALA A O 1
ATOM 846 N N . VAL A 1 104 ? -8.535 3.050 4.016 1.00 97.44 104 VAL A N 1
ATOM 847 C CA . VAL A 1 104 ? -8.871 2.532 2.679 1.00 97.44 104 VAL A CA 1
ATOM 848 C C . VAL A 1 104 ? -8.312 3.427 1.583 1.00 97.44 104 VAL A C 1
ATOM 850 O O . VAL A 1 104 ? -7.638 2.928 0.688 1.00 97.44 104 VAL A O 1
ATOM 853 N N . ALA A 1 105 ? -8.520 4.742 1.660 1.00 97.50 105 ALA A N 1
ATOM 854 C CA . ALA A 1 105 ? -8.067 5.669 0.627 1.00 97.50 105 ALA A CA 1
ATOM 855 C C . ALA A 1 105 ? -6.538 5.660 0.477 1.00 97.50 105 ALA A C 1
ATOM 857 O O . ALA A 1 105 ? -6.026 5.536 -0.632 1.00 97.50 105 ALA A O 1
ATOM 858 N N . SER A 1 106 ? -5.804 5.740 1.592 1.00 97.06 106 SER A N 1
ATOM 859 C CA . SER A 1 106 ? -4.337 5.778 1.558 1.00 97.06 106 SER A CA 1
ATOM 860 C C . SER A 1 106 ? -3.718 4.458 1.103 1.00 97.06 106 SER A C 1
ATOM 862 O O . SER A 1 106 ? -2.779 4.476 0.316 1.00 97.06 106 SER A O 1
ATOM 864 N N . THR A 1 107 ? -4.248 3.311 1.534 1.00 97.25 107 THR A N 1
ATOM 865 C CA . THR A 1 107 ? -3.756 1.998 1.073 1.00 97.25 107 THR A CA 1
ATOM 866 C C . THR A 1 107 ? -4.117 1.715 -0.381 1.00 97.25 107 THR A C 1
ATOM 868 O O . THR A 1 107 ? -3.269 1.245 -1.128 1.00 97.25 107 THR A O 1
ATOM 871 N N . SER A 1 108 ? -5.321 2.085 -0.823 1.00 97.50 108 SER A N 1
ATOM 872 C CA . SER A 1 108 ? -5.703 1.957 -2.235 1.00 97.50 108 SER A CA 1
ATOM 873 C C . SER A 1 108 ? -4.828 2.833 -3.130 1.00 97.50 108 SER A C 1
ATOM 875 O O . SER A 1 108 ? -4.465 2.418 -4.223 1.00 97.50 108 SER A O 1
ATOM 877 N N . ALA A 1 109 ? -4.444 4.028 -2.666 1.00 97.31 109 ALA A N 1
ATOM 878 C CA . ALA A 1 109 ? -3.505 4.877 -3.393 1.00 97.31 109 ALA A CA 1
ATOM 879 C C . ALA A 1 109 ? -2.129 4.205 -3.550 1.00 97.31 109 ALA A C 1
ATOM 881 O O . ALA A 1 109 ? -1.561 4.261 -4.636 1.00 97.31 109 ALA A O 1
ATOM 882 N N . VAL A 1 110 ? -1.622 3.529 -2.509 1.00 96.56 110 VAL A N 1
ATOM 883 C CA . VAL A 1 110 ? -0.386 2.726 -2.595 1.00 96.56 110 VAL A CA 1
ATOM 884 C C . VAL A 1 110 ? -0.531 1.623 -3.647 1.00 96.56 110 VAL A C 1
ATOM 886 O O . VAL A 1 110 ? 0.325 1.508 -4.521 1.00 96.56 110 VAL A O 1
ATOM 889 N N . ASP A 1 111 ? -1.622 0.857 -3.616 1.00 96.31 111 ASP A N 1
ATOM 890 C CA . ASP A 1 111 ? -1.861 -0.231 -4.572 1.00 96.31 111 ASP A CA 1
ATOM 891 C C . ASP A 1 111 ? -1.951 0.269 -6.019 1.00 96.31 111 ASP A C 1
ATOM 893 O O . ASP A 1 111 ? -1.350 -0.316 -6.922 1.00 96.31 111 ASP A O 1
ATOM 897 N N . ILE A 1 112 ? -2.683 1.366 -6.243 1.00 95.94 112 ILE A N 1
ATOM 898 C CA . ILE A 1 112 ? -2.831 1.989 -7.563 1.00 95.94 112 ILE A CA 1
ATOM 899 C C . ILE A 1 112 ? -1.476 2.481 -8.065 1.00 95.94 112 ILE A C 1
ATOM 901 O O . ILE A 1 112 ? -1.151 2.247 -9.226 1.00 95.94 112 ILE A O 1
ATOM 905 N N . LEU A 1 113 ? -0.674 3.125 -7.211 1.00 94.38 113 LEU A N 1
ATOM 906 C CA . LEU A 1 113 ? 0.659 3.602 -7.581 1.00 94.38 113 LEU A CA 1
ATOM 907 C C . LEU A 1 113 ? 1.600 2.448 -7.929 1.00 94.38 113 LEU A C 1
ATOM 909 O O . LEU A 1 113 ? 2.279 2.525 -8.946 1.00 94.38 113 LEU A O 1
ATOM 913 N N . LEU A 1 114 ? 1.602 1.364 -7.147 1.00 93.44 114 LEU A N 1
ATOM 914 C CA . LEU A 1 114 ? 2.405 0.174 -7.445 1.00 93.44 114 LEU A CA 1
ATOM 915 C C . LEU A 1 114 ? 1.979 -0.490 -8.755 1.00 93.44 114 LEU A C 1
ATOM 917 O O . LEU A 1 114 ? 2.816 -0.881 -9.566 1.00 93.44 114 LEU A O 1
ATOM 921 N N . PHE A 1 115 ? 0.672 -0.610 -8.983 1.00 93.12 115 PHE A N 1
ATOM 922 C CA . PHE A 1 115 ? 0.151 -1.168 -10.224 1.00 93.12 115 PHE A CA 1
ATOM 923 C C . PHE A 1 115 ? 0.485 -0.284 -11.437 1.00 93.12 115 PHE A C 1
ATOM 925 O O . PHE A 1 115 ? 0.893 -0.797 -12.486 1.00 93.12 115 PHE A O 1
ATOM 932 N N . ALA A 1 116 ? 0.327 1.034 -11.295 1.00 91.94 116 ALA A N 1
ATOM 933 C CA . ALA A 1 116 ? 0.644 2.011 -12.328 1.00 91.94 116 ALA A CA 1
ATOM 934 C C . ALA A 1 116 ? 2.130 1.977 -12.672 1.00 91.94 116 ALA A C 1
ATOM 936 O O . ALA A 1 116 ? 2.472 1.789 -13.837 1.00 91.94 116 ALA A O 1
ATOM 937 N N . ASP A 1 117 ? 2.998 2.076 -11.665 1.00 91.75 117 ASP A N 1
ATOM 938 C CA . ASP A 1 117 ? 4.445 2.063 -11.846 1.00 91.75 117 ASP A CA 1
ATOM 939 C C . ASP A 1 117 ? 4.907 0.790 -12.552 1.00 91.75 117 ASP A C 1
ATOM 941 O O . ASP A 1 117 ? 5.601 0.860 -13.561 1.00 91.75 117 ASP A O 1
ATOM 945 N N . ARG A 1 118 ? 4.420 -0.376 -12.119 1.00 89.38 118 ARG A N 1
ATOM 946 C CA . ARG A 1 118 ? 4.748 -1.651 -12.761 1.00 89.38 118 ARG A CA 1
ATOM 947 C C . ARG A 1 118 ? 4.316 -1.687 -14.224 1.00 89.38 118 ARG A C 1
ATOM 949 O O . ARG A 1 118 ? 5.021 -2.232 -15.074 1.00 89.38 118 ARG A O 1
ATOM 956 N N . THR A 1 119 ? 3.127 -1.168 -14.514 1.00 88.88 119 THR A N 1
ATOM 957 C CA . THR A 1 119 ? 2.581 -1.141 -15.875 1.00 88.88 119 THR A CA 1
ATOM 958 C C . THR A 1 119 ? 3.408 -0.223 -16.766 1.00 88.88 119 THR A C 1
ATOM 960 O O . THR A 1 119 ? 3.769 -0.619 -17.871 1.00 88.88 119 THR A O 1
ATOM 963 N N . ILE A 1 120 ? 3.761 0.956 -16.259 1.00 88.62 120 ILE A N 1
ATOM 964 C CA . ILE A 1 120 ? 4.606 1.940 -16.935 1.00 88.62 120 ILE A CA 1
ATOM 965 C C . ILE A 1 120 ? 5.999 1.360 -17.178 1.00 88.62 120 ILE A C 1
ATOM 967 O O . ILE A 1 120 ? 6.466 1.373 -18.313 1.00 88.62 120 ILE A O 1
ATOM 971 N N . TYR A 1 121 ? 6.616 0.761 -16.161 1.00 87.75 121 TYR A N 1
ATOM 972 C CA . TYR A 1 121 ? 7.918 0.115 -16.278 1.00 87.75 121 TYR A CA 1
ATOM 973 C C . TYR A 1 121 ? 7.913 -0.977 -17.349 1.00 87.75 121 TYR A C 1
ATOM 975 O O . TYR A 1 121 ? 8.816 -1.048 -18.177 1.00 87.75 121 TYR A O 1
ATOM 983 N N . ARG A 1 122 ? 6.858 -1.799 -17.402 1.00 86.50 122 ARG A N 1
ATOM 984 C CA . ARG A 1 122 ? 6.726 -2.849 -18.420 1.00 86.50 122 ARG A CA 1
ATOM 985 C C . ARG A 1 122 ? 6.555 -2.295 -19.839 1.00 86.50 122 ARG A C 1
ATOM 987 O O . ARG A 1 122 ? 6.994 -2.945 -20.780 1.00 86.50 122 ARG A O 1
ATOM 994 N N . LEU A 1 123 ? 5.871 -1.163 -20.000 1.00 85.06 123 LEU A N 1
ATOM 995 C CA . LEU A 1 123 ? 5.593 -0.571 -21.313 1.00 85.06 123 LEU A CA 1
ATOM 996 C C . LEU A 1 123 ? 6.758 0.268 -21.834 1.00 85.06 123 LEU A C 1
ATOM 998 O O . LEU A 1 123 ? 7.050 0.228 -23.025 1.00 85.06 123 LEU A O 1
ATOM 1002 N N . PHE A 1 124 ? 7.407 1.022 -20.951 1.00 84.19 124 PHE A N 1
ATOM 1003 C CA . PHE A 1 124 ? 8.349 2.060 -21.348 1.00 84.19 124 PHE A CA 1
ATOM 1004 C C . PHE A 1 124 ? 9.767 1.870 -20.791 1.00 84.19 124 PHE A C 1
ATOM 1006 O O . PHE A 1 124 ? 10.691 2.534 -21.249 1.00 84.19 124 PHE A O 1
ATOM 1013 N N . GLY A 1 125 ? 9.970 0.958 -19.836 1.00 84.50 125 GLY A N 1
ATOM 1014 C CA . GLY A 1 125 ? 11.286 0.663 -19.256 1.00 84.50 125 GLY A CA 1
ATOM 1015 C C . GLY A 1 125 ? 11.767 1.664 -18.200 1.00 84.50 125 GLY A C 1
ATOM 1016 O O . GLY A 1 125 ? 12.926 1.610 -17.798 1.00 84.50 125 GLY A O 1
ATOM 1017 N N . PHE A 1 126 ? 10.907 2.576 -17.743 1.00 85.75 126 PHE A N 1
ATOM 1018 C CA . PHE A 1 126 ? 11.198 3.521 -16.662 1.00 85.75 126 PHE A CA 1
ATOM 1019 C C . PHE A 1 126 ? 10.062 3.579 -15.645 1.00 85.75 126 PHE A C 1
ATOM 1021 O O . PHE A 1 126 ? 8.907 3.313 -15.965 1.00 85.75 126 PHE A O 1
ATOM 1028 N N . HIS A 1 127 ? 10.409 3.938 -14.412 1.00 89.00 127 HIS A N 1
ATOM 1029 C CA . HIS A 1 127 ? 9.463 4.160 -13.320 1.00 89.00 127 HIS A CA 1
ATOM 1030 C C . HIS A 1 127 ? 8.768 5.519 -13.433 1.00 89.00 127 HIS A C 1
ATOM 1032 O O . HIS A 1 127 ? 9.182 6.390 -14.208 1.00 89.00 127 HIS A O 1
ATOM 1038 N N . ILE A 1 128 ? 7.727 5.722 -12.622 1.00 88.12 128 ILE A N 1
ATOM 1039 C CA . ILE A 1 128 ? 7.040 7.013 -12.507 1.00 88.12 128 ILE A CA 1
ATOM 1040 C C . ILE A 1 128 ? 8.060 8.101 -12.148 1.00 88.12 128 ILE A C 1
ATOM 1042 O O . ILE A 1 128 ? 8.706 8.076 -11.102 1.00 88.12 128 ILE A O 1
ATOM 1046 N N . ASN A 1 129 ? 8.187 9.085 -13.033 1.00 90.81 129 ASN A N 1
ATOM 1047 C CA . ASN A 1 129 ? 9.125 10.196 -12.927 1.00 90.81 129 ASN A CA 1
ATOM 1048 C C . ASN A 1 129 ? 8.491 11.486 -13.481 1.00 90.81 129 ASN A C 1
ATOM 1050 O O . ASN A 1 129 ? 7.338 11.491 -13.916 1.00 90.81 129 ASN A O 1
ATOM 1054 N N . GLY A 1 130 ? 9.243 12.592 -13.484 1.00 89.25 130 GLY A N 1
ATOM 1055 C CA . GLY A 1 130 ? 8.756 13.877 -14.006 1.00 89.25 130 GLY A CA 1
ATOM 1056 C C . GLY A 1 130 ? 8.336 13.829 -15.480 1.00 89.25 130 GLY A C 1
ATOM 1057 O O . GLY A 1 130 ? 7.418 14.539 -15.875 1.00 89.25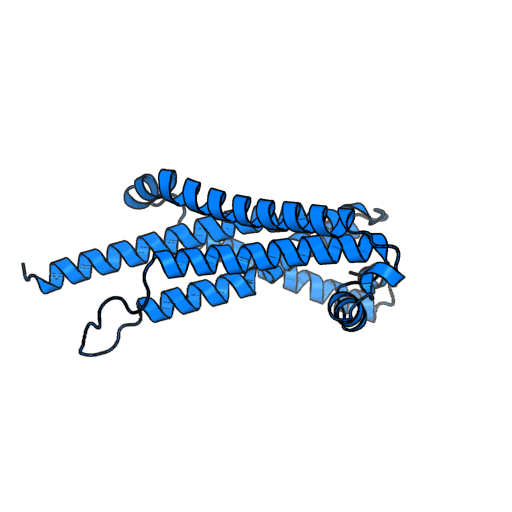 130 GLY A O 1
ATOM 1058 N N . PHE A 1 131 ? 8.945 12.951 -16.281 1.00 88.75 131 PHE A N 1
ATOM 1059 C CA . PHE A 1 131 ? 8.574 12.760 -17.682 1.00 88.75 131 PHE A CA 1
ATOM 1060 C C . PHE A 1 131 ? 7.202 12.084 -17.824 1.00 88.75 131 PHE A C 1
ATOM 1062 O O . PHE A 1 131 ? 6.337 12.619 -18.514 1.00 88.75 131 PHE A O 1
ATOM 1069 N N . ILE A 1 132 ? 6.962 10.975 -17.115 1.00 88.19 132 ILE A N 1
ATOM 1070 C CA . ILE A 1 132 ? 5.638 10.334 -17.068 1.00 88.19 132 ILE A CA 1
ATOM 1071 C C . ILE A 1 132 ? 4.581 11.298 -16.550 1.00 88.19 132 ILE A C 1
ATOM 1073 O O . ILE A 1 132 ? 3.499 11.386 -17.123 1.00 88.19 132 ILE A O 1
ATOM 1077 N N . LEU A 1 133 ? 4.887 12.031 -15.476 1.00 89.75 133 LEU A N 1
ATOM 1078 C CA . LEU A 1 133 ? 3.945 12.997 -14.926 1.00 89.75 133 LEU A CA 1
ATOM 1079 C C . LEU A 1 133 ? 3.578 14.053 -15.968 1.00 89.75 133 LEU A C 1
ATOM 1081 O O . LEU A 1 133 ? 2.395 14.314 -16.138 1.00 89.75 133 LEU A O 1
ATOM 1085 N N . ASN A 1 134 ? 4.546 14.579 -16.722 1.00 89.75 134 ASN A N 1
ATOM 1086 C CA . ASN A 1 134 ? 4.274 15.518 -17.809 1.00 89.75 134 ASN A CA 1
ATOM 1087 C C . ASN A 1 134 ? 3.403 14.905 -18.913 1.00 89.75 134 ASN A C 1
ATOM 1089 O O . ASN A 1 134 ? 2.507 15.578 -19.413 1.00 89.75 134 ASN A O 1
ATOM 1093 N N . LEU A 1 135 ? 3.616 13.640 -19.282 1.00 86.62 135 LEU A N 1
ATOM 1094 C CA . LEU A 1 135 ? 2.781 12.962 -20.281 1.00 86.62 135 LEU A CA 1
ATOM 1095 C C . LEU A 1 135 ? 1.333 12.781 -19.817 1.00 86.62 135 LEU A C 1
ATOM 1097 O O . LEU A 1 135 ? 0.412 12.920 -20.618 1.00 86.62 135 LEU A O 1
ATOM 1101 N N . VAL A 1 136 ? 1.132 12.482 -18.532 1.00 85.50 136 VAL A N 1
ATOM 1102 C CA . VAL A 1 136 ? -0.202 12.297 -17.945 1.00 85.50 136 VAL A CA 1
ATOM 1103 C C . VAL A 1 136 ? -0.920 13.635 -17.748 1.00 85.50 136 VAL A C 1
ATOM 1105 O O . VAL A 1 136 ? -2.137 13.699 -17.901 1.00 85.50 136 VAL A O 1
ATOM 1108 N N . THR A 1 137 ? -0.197 14.703 -17.402 1.00 87.94 137 THR A N 1
ATOM 1109 C CA . THR A 1 137 ? -0.792 16.016 -17.103 1.00 87.94 137 THR A CA 1
ATOM 1110 C C . THR A 1 137 ? -0.971 16.900 -18.335 1.00 87.94 137 THR A C 1
ATOM 1112 O O . THR A 1 137 ? -1.815 17.796 -18.314 1.00 87.94 137 THR A O 1
ATOM 1115 N N . THR A 1 138 ? -0.211 16.664 -19.407 1.00 89.50 138 THR A N 1
ATOM 1116 C CA . THR A 1 138 ? -0.297 17.449 -20.646 1.00 89.50 138 THR A CA 1
ATOM 1117 C C . THR A 1 138 ? -1.410 16.906 -21.549 1.00 89.50 138 THR A C 1
ATOM 1119 O O . THR A 1 138 ? -1.402 15.711 -21.859 1.00 89.50 138 THR A O 1
ATOM 1122 N N . PRO A 1 139 ? -2.343 17.750 -22.035 1.00 84.88 139 PRO A N 1
ATOM 1123 C CA . PRO A 1 139 ? -3.341 17.333 -23.020 1.00 84.88 139 PRO A CA 1
ATOM 1124 C C . PRO A 1 139 ? -2.673 16.694 -24.248 1.00 84.88 139 PRO A C 1
ATOM 1126 O O . PRO A 1 139 ? -1.771 17.284 -24.837 1.00 84.88 139 PRO A O 1
ATOM 1129 N N . GLY A 1 140 ? -3.083 15.477 -24.614 1.00 82.62 140 GLY A N 1
ATOM 1130 C CA . GLY A 1 140 ? -2.493 14.720 -25.727 1.00 82.62 140 GLY A CA 1
ATOM 1131 C C . GLY A 1 140 ? -1.143 14.041 -25.434 1.00 82.62 140 GLY A C 1
ATOM 1132 O O . GLY A 1 140 ? -0.620 13.339 -26.298 1.00 82.62 140 GLY A O 1
ATOM 1133 N N . GLY A 1 141 ? -0.573 14.176 -24.228 1.00 84.06 141 GLY A N 1
ATOM 1134 C CA . GLY A 1 141 ? 0.724 13.579 -23.883 1.00 84.06 141 GLY A CA 1
ATOM 1135 C C . GLY A 1 141 ? 0.714 12.049 -23.964 1.00 84.06 141 GLY A C 1
ATOM 1136 O O . GLY A 1 141 ? 1.541 11.457 -24.653 1.00 84.06 141 GLY A O 1
ATOM 1137 N N . MET A 1 142 ? -0.274 11.395 -23.352 1.00 81.44 142 MET A N 1
ATOM 1138 C CA . MET A 1 142 ? -0.432 9.933 -23.426 1.00 81.44 142 MET A CA 1
ATOM 1139 C C . MET A 1 142 ? -0.804 9.435 -24.835 1.00 81.44 142 MET A C 1
ATOM 1141 O O . MET A 1 142 ? -0.351 8.364 -25.248 1.00 81.44 142 MET A O 1
ATOM 1145 N N . GLU A 1 143 ? -1.586 10.217 -25.587 1.00 83.75 143 GLU A N 1
ATOM 1146 C CA . GLU A 1 143 ? -1.976 9.898 -26.970 1.00 83.75 143 GLU A CA 1
ATOM 1147 C C . GLU A 1 143 ? -0.756 9.876 -27.901 1.00 83.75 143 GLU A C 1
ATOM 1149 O O . GLU A 1 143 ? -0.663 9.016 -28.776 1.00 83.75 143 GLU A O 1
ATOM 1154 N N . SER A 1 144 ? 0.239 10.738 -27.648 1.00 82.19 144 SER A N 1
ATOM 1155 C CA . SER A 1 144 ? 1.490 10.784 -28.419 1.00 82.19 144 SER A CA 1
ATOM 1156 C C . SER A 1 144 ? 2.342 9.511 -28.299 1.00 82.19 144 SER A C 1
ATOM 1158 O O . SER A 1 144 ? 3.090 9.181 -29.216 1.00 82.19 144 SER A O 1
ATOM 1160 N N . MET A 1 145 ? 2.192 8.756 -27.203 1.00 77.06 145 MET A N 1
ATOM 1161 C CA . MET A 1 145 ? 2.851 7.458 -27.002 1.00 77.06 145 MET A CA 1
ATOM 1162 C C . MET A 1 145 ? 2.018 6.270 -27.512 1.00 77.06 145 MET A C 1
ATOM 1164 O O . MET A 1 145 ? 2.359 5.119 -27.241 1.00 77.06 145 MET A O 1
ATOM 1168 N N . GLY A 1 146 ? 0.913 6.525 -28.222 1.00 78.31 146 GLY A N 1
ATOM 1169 C CA . GLY A 1 146 ? 0.023 5.482 -28.737 1.00 78.31 146 GLY A CA 1
ATOM 1170 C C . GLY A 1 146 ? -0.952 4.916 -27.701 1.00 78.31 146 GLY A C 1
ATOM 1171 O O . GLY A 1 146 ? -1.525 3.848 -27.919 1.00 78.31 146 GLY A O 1
ATOM 1172 N N . THR A 1 147 ? -1.161 5.600 -26.568 1.00 78.56 147 THR A N 1
ATOM 1173 C CA . THR A 1 147 ? -2.147 5.172 -25.563 1.00 78.56 147 THR A CA 1
ATOM 1174 C C . THR A 1 147 ? -3.541 5.655 -25.961 1.00 78.56 147 THR A C 1
ATOM 1176 O O . THR A 1 147 ? -3.792 6.854 -25.997 1.00 78.56 147 THR A O 1
ATOM 1179 N N . GLY A 1 148 ? -4.459 4.727 -26.240 1.00 83.00 148 GLY A N 1
ATOM 1180 C CA . GLY A 1 148 ? -5.855 5.044 -26.568 1.00 83.00 148 GLY A CA 1
ATOM 1181 C C . GLY A 1 148 ? -6.801 5.049 -25.358 1.00 83.00 148 GLY A C 1
ATOM 1182 O O . GLY A 1 148 ? -6.466 4.565 -24.274 1.00 83.00 148 GLY A O 1
ATOM 1183 N N . ASN A 1 149 ? -8.039 5.516 -25.563 1.00 84.62 149 ASN A N 1
ATOM 1184 C CA . ASN A 1 149 ? -9.077 5.604 -24.521 1.00 84.62 149 ASN A CA 1
ATOM 1185 C C . ASN A 1 149 ? -9.367 4.263 -23.824 1.00 84.62 149 ASN A C 1
ATOM 1187 O O . ASN A 1 149 ? -9.709 4.240 -22.643 1.00 84.62 149 ASN A O 1
ATOM 1191 N N . SER A 1 150 ? -9.207 3.135 -24.521 1.00 85.81 150 SER A N 1
ATOM 1192 C CA . SER A 1 150 ? -9.402 1.794 -23.953 1.00 85.81 150 SER A CA 1
ATOM 1193 C C . SER A 1 150 ? -8.425 1.484 -22.813 1.00 85.81 150 SER A C 1
ATOM 1195 O O . SER A 1 150 ? -8.811 0.855 -21.824 1.00 85.81 150 SER A O 1
ATOM 1197 N N . ALA A 1 151 ? -7.182 1.962 -22.904 1.00 85.75 151 ALA A N 1
ATOM 1198 C CA . ALA A 1 151 ? -6.174 1.789 -21.863 1.00 85.75 151 ALA A CA 1
ATOM 1199 C C . ALA A 1 151 ? -6.521 2.607 -20.610 1.00 85.75 151 ALA A C 1
ATOM 1201 O O . ALA A 1 151 ? -6.445 2.085 -19.498 1.00 85.75 151 ALA A O 1
ATOM 1202 N N . ILE A 1 152 ? -6.985 3.848 -20.796 1.00 86.69 152 ILE A N 1
ATOM 1203 C CA . ILE A 1 152 ? -7.446 4.721 -19.705 1.00 86.69 152 ILE A CA 1
ATOM 1204 C C . ILE A 1 152 ? -8.629 4.075 -18.978 1.00 86.69 152 ILE A C 1
ATOM 1206 O O . ILE A 1 152 ? -8.604 3.934 -17.758 1.00 86.69 152 ILE A O 1
ATOM 1210 N N . ILE A 1 153 ? -9.634 3.610 -19.726 1.00 91.31 153 ILE A N 1
ATOM 1211 C CA . ILE A 1 153 ? -10.818 2.948 -19.163 1.00 91.31 153 ILE A CA 1
ATOM 1212 C C . ILE A 1 153 ? -10.416 1.699 -18.371 1.00 91.31 153 ILE A C 1
ATOM 1214 O O . ILE A 1 153 ? -10.870 1.507 -17.243 1.00 91.31 153 ILE A O 1
ATOM 1218 N N . THR A 1 154 ? -9.524 0.874 -18.925 1.00 91.88 154 THR A N 1
ATOM 1219 C CA . THR A 1 154 ? -9.021 -0.331 -18.249 1.00 91.88 154 THR A CA 1
ATOM 1220 C C . THR A 1 154 ? -8.319 0.026 -16.940 1.00 91.88 154 THR A C 1
ATOM 1222 O O . THR A 1 154 ? -8.583 -0.591 -15.909 1.00 91.88 154 THR A O 1
ATOM 1225 N N . PHE A 1 155 ? -7.469 1.054 -16.953 1.00 90.88 155 PHE A N 1
ATOM 1226 C CA . PHE A 1 155 ? -6.792 1.531 -15.754 1.00 90.88 155 PHE A CA 1
ATOM 1227 C C . PHE A 1 155 ? -7.785 2.029 -14.694 1.00 90.88 155 PHE A C 1
ATOM 1229 O O . PHE A 1 155 ? -7.665 1.658 -13.526 1.00 90.88 155 PHE A O 1
ATOM 1236 N N . CYS A 1 156 ? -8.811 2.791 -15.088 1.00 93.38 156 CYS A N 1
ATOM 1237 C CA . CYS A 1 156 ? -9.872 3.236 -14.182 1.00 93.38 156 CYS A CA 1
ATOM 1238 C C . CYS A 1 156 ? -10.622 2.057 -13.546 1.00 93.38 156 CYS A C 1
ATOM 1240 O O . CYS A 1 156 ? -10.837 2.060 -12.334 1.00 93.38 156 CYS A O 1
ATOM 1242 N N . PHE 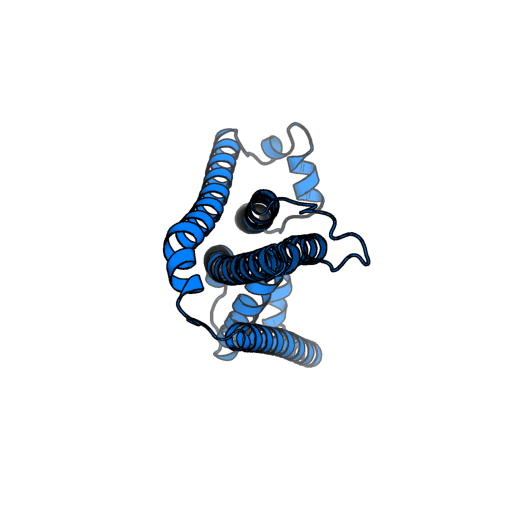A 1 157 ? -10.977 1.029 -14.324 1.00 96.75 157 PHE A N 1
ATOM 1243 C CA . PHE A 1 157 ? -11.616 -0.177 -13.786 1.00 96.75 157 PHE A CA 1
ATOM 1244 C C . PHE A 1 157 ? -10.729 -0.898 -12.771 1.00 96.75 157 PHE A C 1
ATOM 1246 O O . PHE A 1 157 ? -11.215 -1.305 -11.716 1.00 96.75 157 PHE A O 1
ATOM 1253 N N . ILE A 1 158 ? -9.430 -1.020 -13.052 1.00 95.25 158 ILE A N 1
ATOM 1254 C CA . ILE A 1 158 ? -8.479 -1.640 -12.123 1.00 95.25 158 ILE A CA 1
ATOM 1255 C C . ILE A 1 158 ? -8.346 -0.801 -10.848 1.00 95.25 158 ILE A C 1
ATOM 1257 O O . ILE A 1 158 ? -8.389 -1.358 -9.754 1.00 95.25 158 ILE A O 1
ATOM 1261 N N . ALA A 1 159 ? -8.264 0.526 -10.956 1.00 96.38 159 ALA A N 1
ATOM 1262 C CA . ALA A 1 159 ? -8.209 1.410 -9.795 1.00 96.38 159 ALA A CA 1
ATOM 1263 C C . ALA A 1 159 ? -9.456 1.272 -8.905 1.00 96.38 159 ALA A C 1
ATOM 1265 O O . ALA A 1 159 ? -9.336 1.131 -7.687 1.00 96.38 159 ALA A O 1
ATOM 1266 N N . VAL A 1 160 ? -10.652 1.228 -9.504 1.00 97.94 160 VAL A N 1
ATOM 1267 C CA . VAL A 1 160 ? -11.908 0.979 -8.779 1.00 97.94 160 VAL A CA 1
ATOM 1268 C C . VAL A 1 160 ? -11.907 -0.406 -8.129 1.00 97.94 160 VAL A C 1
ATOM 1270 O O . VAL A 1 160 ? -12.318 -0.534 -6.976 1.00 97.94 160 VAL A O 1
ATOM 1273 N N . ALA A 1 161 ? -11.411 -1.434 -8.821 1.00 97.44 161 ALA A N 1
ATOM 1274 C CA . ALA A 1 161 ? -11.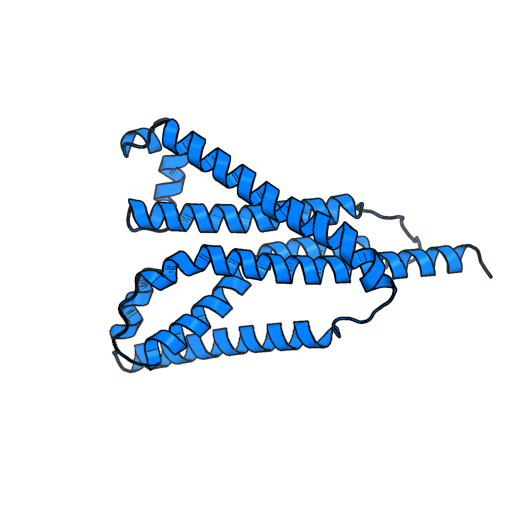303 -2.780 -8.268 1.00 97.44 161 ALA A CA 1
ATOM 1275 C C . ALA A 1 161 ? -10.350 -2.834 -7.062 1.00 97.44 161 ALA A C 1
ATOM 1277 O O . ALA A 1 161 ? -10.693 -3.451 -6.056 1.00 97.44 161 ALA A O 1
ATOM 1278 N N . LEU A 1 162 ? -9.201 -2.152 -7.114 1.00 97.06 162 LEU A N 1
ATOM 1279 C CA . LEU A 1 162 ? -8.250 -2.068 -5.997 1.00 97.06 162 LEU A CA 1
ATOM 1280 C C . LEU A 1 162 ? -8.861 -1.356 -4.782 1.00 97.06 162 LEU A C 1
ATOM 1282 O O . LEU A 1 162 ? -8.774 -1.865 -3.664 1.00 97.06 162 LEU A O 1
ATOM 1286 N N . ILE A 1 163 ? -9.571 -0.243 -5.003 1.00 98.06 163 ILE A N 1
ATOM 1287 C CA . ILE A 1 163 ? -10.339 0.433 -3.944 1.00 98.06 163 ILE A CA 1
ATOM 1288 C C . ILE A 1 163 ? -11.391 -0.516 -3.357 1.00 98.06 163 ILE A C 1
ATOM 1290 O O . ILE A 1 163 ? -11.531 -0.623 -2.136 1.00 98.06 163 ILE A O 1
ATOM 1294 N N . GLY A 1 164 ? -12.110 -1.238 -4.219 1.00 97.94 164 GLY A N 1
ATOM 1295 C CA . GLY A 1 164 ? -13.101 -2.234 -3.827 1.00 97.94 164 GLY A CA 1
ATOM 1296 C C . GLY A 1 164 ? -12.505 -3.360 -2.983 1.00 97.94 164 GLY A C 1
ATOM 1297 O O . GLY A 1 164 ? -13.095 -3.725 -1.968 1.00 97.94 164 GLY A O 1
ATOM 1298 N N . ILE A 1 165 ? -11.320 -3.864 -3.340 1.00 97.50 165 ILE A N 1
ATOM 1299 C CA . ILE A 1 165 ? -10.592 -4.888 -2.579 1.00 97.50 165 ILE A CA 1
ATOM 1300 C C . ILE A 1 165 ? -10.258 -4.372 -1.180 1.00 97.50 165 ILE A C 1
ATOM 1302 O O . ILE A 1 165 ? -10.573 -5.050 -0.204 1.00 97.50 165 ILE A O 1
ATOM 1306 N N . GLN A 1 166 ? -9.684 -3.173 -1.054 1.00 97.88 166 GLN A N 1
ATOM 1307 C CA . GLN A 1 166 ? -9.328 -2.608 0.252 1.00 97.88 166 GLN A CA 1
ATOM 1308 C C . GLN A 1 166 ? -10.569 -2.326 1.114 1.00 97.88 166 GLN A C 1
ATOM 1310 O O . GLN A 1 166 ? -10.603 -2.658 2.304 1.00 97.88 166 GLN A O 1
ATOM 1315 N N . ALA A 1 167 ? -11.638 -1.796 0.514 1.00 97.12 167 ALA A N 1
ATOM 1316 C CA . ALA A 1 167 ? -12.910 -1.588 1.199 1.00 97.12 167 ALA A CA 1
ATOM 1317 C C . ALA A 1 167 ? -13.538 -2.914 1.666 1.00 97.12 167 ALA A C 1
ATOM 1319 O O . ALA A 1 167 ? -13.970 -3.024 2.817 1.00 97.12 167 ALA A O 1
ATOM 1320 N N . ALA A 1 168 ? -13.547 -3.937 0.807 1.00 96.62 168 ALA A N 1
ATOM 1321 C CA . ALA A 1 168 ? -14.059 -5.265 1.126 1.00 96.62 168 ALA A CA 1
ATOM 1322 C C . ALA A 1 168 ? -13.234 -5.933 2.232 1.00 96.62 168 ALA A C 1
ATOM 1324 O O . ALA A 1 168 ? -13.806 -6.489 3.166 1.00 96.62 168 ALA A O 1
ATOM 1325 N N . LEU A 1 169 ? -11.904 -5.824 2.182 1.00 95.56 169 LEU A N 1
ATOM 1326 C CA . LEU A 1 169 ? -10.993 -6.343 3.200 1.00 95.56 169 LEU A CA 1
ATOM 1327 C C . LEU A 1 169 ? -11.319 -5.753 4.576 1.00 95.56 169 LEU A C 1
ATOM 1329 O O . LEU A 1 169 ? -11.509 -6.488 5.548 1.00 95.56 169 LEU A O 1
ATOM 1333 N N . LEU A 1 170 ? -11.451 -4.425 4.654 1.00 94.94 170 LEU A N 1
ATOM 1334 C CA . LEU A 1 170 ? -11.812 -3.753 5.896 1.00 94.94 170 LEU A CA 1
ATOM 1335 C C . LEU A 1 170 ? -13.218 -4.145 6.361 1.00 94.94 170 LEU A C 1
ATOM 1337 O O . LEU A 1 170 ? -13.416 -4.395 7.550 1.00 94.94 170 LEU A O 1
ATOM 1341 N N . TRP A 1 171 ? -14.182 -4.234 5.443 1.00 94.81 171 TRP A N 1
ATOM 1342 C CA . TRP A 1 171 ? -15.557 -4.619 5.753 1.00 94.81 171 TRP A CA 1
ATOM 1343 C C . TRP A 1 171 ? -15.653 -6.049 6.300 1.00 94.81 171 TRP A C 1
ATOM 1345 O O . TRP A 1 171 ? -16.278 -6.259 7.341 1.00 94.81 171 TRP A O 1
ATOM 1355 N N . VAL A 1 172 ? -14.984 -7.019 5.668 1.00 93.06 172 VAL A N 1
ATOM 1356 C CA . VAL A 1 172 ? -14.910 -8.419 6.122 1.00 93.06 172 VAL A CA 1
ATOM 1357 C C . VAL A 1 172 ? -14.271 -8.486 7.508 1.00 93.06 172 VAL A C 1
ATOM 1359 O O . VAL A 1 172 ? -14.839 -9.084 8.426 1.00 93.06 172 VAL A O 1
ATOM 1362 N N . LEU A 1 173 ? -13.129 -7.823 7.713 1.00 91.62 173 LEU A N 1
ATOM 1363 C CA . LEU A 1 173 ? -12.470 -7.786 9.021 1.00 91.62 173 LEU A CA 1
ATOM 1364 C C . LEU A 1 173 ? -13.373 -7.139 10.079 1.00 91.62 173 LEU A C 1
ATOM 1366 O O . LEU A 1 173 ? -13.515 -7.660 11.186 1.00 91.62 173 LEU A O 1
ATOM 1370 N N . HIS A 1 174 ? -14.046 -6.040 9.748 1.00 90.25 174 HIS A N 1
ATOM 1371 C CA . HIS A 1 174 ? -14.967 -5.386 10.668 1.00 90.25 174 HIS A CA 1
ATOM 1372 C C . HIS A 1 174 ? -16.167 -6.288 11.001 1.00 90.25 174 HIS A C 1
ATOM 1374 O O . HIS A 1 174 ? -16.551 -6.388 12.163 1.00 90.25 174 HIS A O 1
ATOM 1380 N N . ARG A 1 175 ? -16.744 -6.994 10.021 1.00 88.81 175 ARG A N 1
ATOM 1381 C CA . ARG A 1 175 ? -17.923 -7.852 10.213 1.00 88.81 175 ARG A CA 1
ATOM 1382 C C . ARG A 1 175 ? -17.612 -9.117 11.011 1.00 88.81 175 ARG A C 1
ATOM 1384 O O . ARG A 1 175 ? -18.370 -9.453 11.919 1.00 88.81 175 ARG A O 1
ATOM 1391 N N . PHE A 1 176 ? -16.520 -9.807 10.690 1.00 82.81 176 PHE A N 1
ATOM 1392 C CA . PHE A 1 176 ? -16.216 -11.128 11.252 1.00 82.81 176 PHE A CA 1
ATOM 1393 C C . PHE A 1 176 ? -15.246 -11.079 12.432 1.00 82.81 176 PHE A C 1
ATOM 1395 O O . PHE A 1 176 ? -15.374 -11.872 13.370 1.00 82.81 176 PHE A O 1
ATOM 1402 N N . LEU A 1 177 ? -14.288 -10.148 12.429 1.00 75.81 177 LEU A N 1
ATOM 1403 C CA . LEU A 1 177 ? -13.283 -10.077 13.484 1.00 75.81 177 LEU A CA 1
ATOM 1404 C C . LEU A 1 177 ? -13.685 -9.147 14.630 1.00 75.81 177 LEU A C 1
ATOM 1406 O O . LEU A 1 177 ? -13.222 -9.412 15.727 1.00 75.81 177 LEU A O 1
ATOM 1410 N N . CYS A 1 178 ? -14.573 -8.150 14.497 1.00 72.31 178 CYS A N 1
ATOM 1411 C CA . CYS A 1 178 ? -14.964 -7.333 15.671 1.00 72.31 178 CYS A CA 1
ATOM 1412 C C . CYS A 1 178 ? -15.552 -8.170 16.817 1.00 72.31 178 CYS A C 1
ATOM 1414 O O . CYS A 1 178 ? -15.211 -7.943 17.980 1.00 72.31 178 CYS A O 1
ATOM 1416 N N . GLY A 1 179 ? -16.406 -9.151 16.500 1.00 68.88 179 GLY A N 1
ATOM 1417 C CA . GLY A 1 179 ? -16.990 -10.053 17.497 1.00 68.88 179 GLY A CA 1
ATOM 1418 C C . GLY A 1 179 ? -15.928 -10.903 18.197 1.00 68.88 179 GLY A C 1
ATOM 1419 O O . GLY A 1 179 ? -15.880 -10.953 19.426 1.00 68.88 179 GLY A O 1
ATOM 1420 N N . ARG A 1 180 ? -15.004 -11.485 17.419 1.00 67.62 180 ARG A N 1
ATOM 1421 C CA . ARG A 1 180 ? -13.905 -12.309 17.947 1.00 67.62 180 ARG A CA 1
ATOM 1422 C C . ARG A 1 180 ? -12.844 -11.481 18.674 1.00 67.62 180 ARG A C 1
ATOM 1424 O O . ARG A 1 180 ? -12.449 -11.860 19.766 1.00 67.62 180 ARG A O 1
ATOM 1431 N N . LEU A 1 181 ? -12.433 -10.324 18.156 1.00 66.00 181 LEU A N 1
ATOM 1432 C CA . LEU A 1 181 ? -11.461 -9.399 18.767 1.00 66.00 181 LEU A CA 1
ATOM 1433 C C . LEU A 1 181 ? -11.943 -8.837 20.111 1.00 66.00 181 LEU A C 1
ATOM 1435 O O . LEU A 1 181 ? -11.126 -8.471 20.962 1.00 66.00 181 LEU A O 1
ATOM 1439 N N . ARG A 1 182 ? -13.265 -8.765 20.314 1.00 64.25 182 ARG A N 1
ATOM 1440 C CA . ARG A 1 182 ? -13.867 -8.412 21.604 1.00 64.25 182 ARG A CA 1
ATOM 1441 C C . ARG A 1 182 ? -13.704 -9.527 22.642 1.00 64.25 182 ARG A C 1
ATOM 1443 O O . ARG A 1 182 ? -13.570 -9.214 23.819 1.00 64.25 182 ARG A O 1
ATOM 1450 N N . GLN A 1 183 ? -13.698 -10.786 22.207 1.00 58.78 183 GLN A N 1
ATOM 1451 C CA . GLN A 1 183 ? -13.684 -11.973 23.069 1.00 58.78 183 GLN A CA 1
ATOM 1452 C C . GLN A 1 183 ? -12.304 -12.630 23.207 1.00 58.78 183 GLN A C 1
ATOM 1454 O O . GLN A 1 183 ? -12.046 -13.307 24.193 1.00 58.78 183 GLN A O 1
ATOM 1459 N N . THR A 1 184 ? -11.403 -12.438 22.245 1.00 48.62 184 THR A N 1
ATOM 1460 C CA . THR A 1 184 ? -10.160 -13.207 22.147 1.00 48.62 184 THR A CA 1
ATOM 1461 C C . THR A 1 184 ? -8.954 -12.318 21.854 1.00 48.62 184 THR A C 1
ATOM 1463 O O . THR A 1 184 ? -8.990 -11.384 21.047 1.00 48.62 184 THR A O 1
ATOM 1466 N N . ALA A 1 185 ? -7.846 -12.635 22.522 1.00 53.12 185 ALA A N 1
ATOM 1467 C CA . ALA A 1 185 ? -6.523 -12.060 22.306 1.00 53.12 185 ALA A CA 1
ATOM 1468 C C . ALA A 1 185 ? -5.794 -12.761 21.139 1.00 53.12 185 ALA A C 1
ATOM 1470 O O . ALA A 1 185 ? -4.635 -13.133 21.285 1.00 53.12 185 ALA A O 1
ATOM 1471 N N . LEU A 1 186 ? -6.474 -12.977 20.001 1.00 50.72 186 LEU A N 1
ATOM 1472 C CA . LEU A 1 186 ? -6.035 -13.895 18.927 1.00 50.72 186 LEU A CA 1
ATOM 1473 C C . LEU A 1 186 ? -4.638 -13.624 18.348 1.00 50.72 186 LEU A C 1
ATOM 1475 O O . LEU A 1 186 ? -4.035 -14.533 17.796 1.00 50.72 186 LEU A O 1
ATOM 1479 N N . MET A 1 187 ? -4.083 -12.425 18.522 1.00 52.16 187 MET A N 1
ATOM 1480 C CA . MET A 1 187 ? -2.650 -12.207 18.355 1.00 52.16 187 MET A CA 1
ATOM 1481 C C . MET A 1 187 ? -2.130 -11.252 19.432 1.00 52.16 187 MET A C 1
ATOM 1483 O O . MET A 1 187 ? -2.643 -10.132 19.568 1.00 52.16 187 MET A O 1
ATOM 1487 N N . PRO A 1 188 ? -1.090 -11.634 20.198 1.00 56.56 188 PRO A N 1
ATOM 1488 C CA . PRO A 1 188 ? -0.467 -10.718 21.136 1.00 56.56 188 PRO A CA 1
ATOM 1489 C C . PRO A 1 188 ? 0.147 -9.569 20.337 1.00 56.56 188 PRO A C 1
ATOM 1491 O O . PRO A 1 188 ? 0.846 -9.804 19.353 1.00 56.56 188 PRO A O 1
ATOM 1494 N N . ARG A 1 189 ? -0.045 -8.321 20.790 1.00 62.94 189 ARG A N 1
ATOM 1495 C CA . ARG A 1 189 ? 0.574 -7.098 20.225 1.00 62.94 189 ARG A CA 1
ATOM 1496 C C . ARG A 1 189 ? 2.079 -7.235 19.926 1.00 62.94 189 ARG A C 1
ATOM 1498 O O . ARG A 1 189 ? 2.613 -6.459 19.144 1.00 62.94 189 ARG A O 1
ATOM 1505 N N . ARG A 1 190 ? 2.753 -8.196 20.566 1.00 64.69 190 ARG A N 1
ATOM 1506 C CA . ARG A 1 190 ? 4.161 -8.551 20.365 1.00 64.69 190 ARG A CA 1
ATOM 1507 C C . ARG A 1 190 ? 4.445 -9.171 18.989 1.00 64.69 190 ARG A C 1
ATOM 1509 O O . ARG A 1 190 ? 5.478 -8.853 18.426 1.00 64.69 190 ARG A O 1
ATOM 1516 N N . SER A 1 191 ? 3.535 -9.962 18.417 1.00 68.38 191 SER A N 1
ATOM 1517 C CA . SER A 1 191 ? 3.710 -10.593 17.092 1.00 68.38 191 SER A CA 1
ATOM 1518 C C . SER A 1 191 ? 3.947 -9.563 15.983 1.00 68.38 191 SER A C 1
ATOM 1520 O O . SER A 1 191 ? 4.944 -9.645 15.276 1.00 68.38 191 SER A O 1
ATOM 1522 N N . TYR A 1 192 ? 3.124 -8.512 15.920 1.00 71.69 192 TYR A N 1
ATOM 1523 C CA . TYR A 1 192 ? 3.322 -7.385 15.001 1.00 71.69 192 TYR A CA 1
ATOM 1524 C C . TYR A 1 192 ? 4.646 -6.645 15.228 1.00 71.69 192 TYR A C 1
ATOM 1526 O O . TYR A 1 192 ? 5.239 -6.142 14.280 1.00 71.69 192 TYR A O 1
ATOM 1534 N N . ARG A 1 193 ? 5.129 -6.578 16.478 1.00 75.38 193 ARG A N 1
ATOM 1535 C CA . ARG A 1 193 ? 6.440 -5.985 16.784 1.00 75.38 193 ARG A CA 1
ATOM 1536 C C . ARG A 1 193 ? 7.578 -6.866 16.281 1.00 75.38 193 ARG A C 1
ATOM 1538 O O . ARG A 1 193 ? 8.516 -6.330 15.715 1.00 75.38 193 ARG A O 1
ATOM 1545 N N . TYR A 1 194 ? 7.492 -8.184 16.451 1.00 77.19 194 TYR A N 1
ATOM 1546 C CA . TYR A 1 194 ? 8.492 -9.111 15.916 1.00 77.19 194 TYR A CA 1
ATOM 1547 C C . TYR A 1 194 ? 8.497 -9.123 14.389 1.00 77.19 194 TYR A C 1
ATOM 1549 O O . TYR A 1 194 ? 9.570 -9.088 13.805 1.00 77.19 194 TYR A O 1
ATOM 1557 N N . ALA A 1 195 ? 7.325 -9.085 13.748 1.00 76.62 195 ALA A N 1
ATOM 1558 C CA . ALA A 1 195 ? 7.224 -8.946 12.297 1.00 76.62 195 ALA A CA 1
ATOM 1559 C C . ALA A 1 195 ? 7.878 -7.640 11.815 1.00 76.62 195 ALA A C 1
ATOM 1561 O O . ALA A 1 195 ? 8.674 -7.663 10.884 1.00 76.62 195 ALA A O 1
ATOM 1562 N N . LEU A 1 196 ? 7.620 -6.520 12.500 1.00 79.75 196 LEU A N 1
ATOM 1563 C CA . LEU A 1 196 ? 8.281 -5.245 12.215 1.00 79.75 196 LEU A CA 1
ATOM 1564 C C . LEU A 1 196 ? 9.805 -5.337 12.383 1.00 79.75 196 LEU A C 1
ATOM 1566 O O . LEU A 1 196 ? 10.537 -4.895 11.508 1.00 79.75 196 LEU A O 1
ATOM 1570 N N . ILE A 1 197 ? 10.286 -5.916 13.487 1.00 81.88 197 ILE A N 1
ATOM 1571 C CA . ILE A 1 197 ? 11.724 -6.101 13.734 1.00 81.88 197 ILE A CA 1
ATOM 1572 C C . ILE A 1 197 ? 12.347 -6.964 12.635 1.00 81.88 197 ILE A C 1
ATOM 1574 O O . ILE A 1 197 ? 13.398 -6.607 12.119 1.00 81.88 197 ILE A O 1
ATOM 1578 N N . LEU A 1 198 ? 11.694 -8.060 12.247 1.00 83.12 198 LEU A N 1
ATOM 1579 C CA . LEU A 1 198 ? 12.163 -8.937 11.180 1.00 83.12 198 LEU A CA 1
ATOM 1580 C C . LEU A 1 198 ? 12.298 -8.177 9.857 1.00 83.12 198 LEU A C 1
ATOM 1582 O O . LEU A 1 198 ? 13.347 -8.241 9.230 1.00 83.12 198 LEU A O 1
ATOM 1586 N N . VAL A 1 199 ? 11.278 -7.410 9.467 1.00 81.25 199 VAL A N 1
ATOM 1587 C CA . VAL A 1 199 ? 11.311 -6.577 8.256 1.00 81.25 199 VAL A CA 1
ATOM 1588 C C . VAL A 1 199 ? 12.446 -5.547 8.312 1.00 81.25 199 VAL A C 1
ATOM 1590 O O . VAL A 1 199 ? 13.149 -5.356 7.322 1.00 81.25 199 VAL A O 1
ATOM 1593 N N . LEU A 1 200 ? 12.666 -4.908 9.465 1.00 82.12 200 LEU A N 1
ATOM 1594 C CA . LEU A 1 200 ? 13.763 -3.952 9.644 1.00 82.12 200 LEU A CA 1
ATOM 1595 C C . LEU A 1 200 ? 15.138 -4.624 9.549 1.00 82.12 200 LEU A C 1
ATOM 1597 O O . LEU A 1 200 ? 16.039 -4.070 8.925 1.00 82.12 200 LEU A O 1
ATOM 1601 N N . LEU A 1 201 ? 15.297 -5.816 10.129 1.00 83.19 201 LEU A N 1
ATOM 1602 C CA . LEU A 1 201 ? 16.528 -6.600 10.017 1.00 83.19 201 LEU A CA 1
ATOM 1603 C C . LEU A 1 201 ? 16.789 -7.021 8.569 1.00 83.19 201 LEU A C 1
ATOM 1605 O O . LEU A 1 201 ? 17.922 -6.901 8.109 1.00 83.19 201 LEU A O 1
ATOM 1609 N N . LEU A 1 202 ? 15.751 -7.441 7.838 1.00 79.94 202 LEU A N 1
ATOM 1610 C CA . LEU A 1 202 ? 15.857 -7.756 6.412 1.00 79.94 202 LEU A CA 1
ATOM 1611 C C . LEU A 1 202 ? 16.306 -6.526 5.611 1.00 79.94 202 LEU A C 1
ATOM 1613 O O . LEU A 1 202 ? 17.312 -6.602 4.910 1.00 79.94 202 LEU A O 1
ATOM 1617 N N . GLY A 1 203 ? 15.658 -5.372 5.792 1.00 74.25 203 GLY A N 1
ATOM 1618 C CA . GLY A 1 203 ? 16.054 -4.133 5.109 1.00 74.25 203 GLY A CA 1
ATOM 1619 C C . GLY 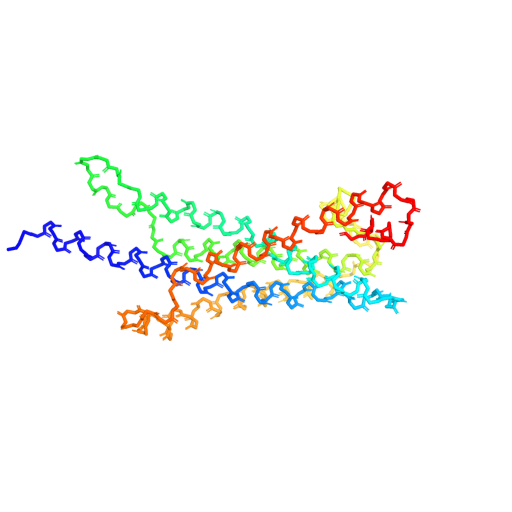A 1 203 ? 17.461 -3.645 5.481 1.00 74.25 203 GLY A C 1
ATOM 1620 O O . GLY A 1 203 ? 18.180 -3.100 4.647 1.00 74.25 203 GLY A O 1
ATOM 1621 N N . PHE A 1 204 ? 17.906 -3.866 6.720 1.00 78.31 204 PHE A N 1
ATOM 1622 C CA . PHE A 1 204 ? 19.271 -3.525 7.127 1.00 78.31 204 PHE A CA 1
ATOM 1623 C C . PHE A 1 204 ? 20.307 -4.477 6.513 1.00 78.31 204 PHE A C 1
ATOM 1625 O O . PHE A 1 204 ? 21.345 -4.030 6.023 1.00 78.31 204 PHE A O 1
ATOM 1632 N N . SER A 1 205 ? 20.003 -5.779 6.485 1.00 73.06 205 SER A N 1
ATOM 1633 C CA . SER A 1 205 ? 20.862 -6.797 5.869 1.00 73.06 205 SER A CA 1
ATOM 1634 C C . SER A 1 205 ? 21.060 -6.554 4.371 1.00 73.06 205 SER A C 1
ATOM 1636 O O . SER A 1 205 ? 22.173 -6.681 3.867 1.00 73.06 205 SER A O 1
ATOM 1638 N N . GLU A 1 206 ? 20.010 -6.098 3.688 1.00 73.31 206 GLU A N 1
ATOM 1639 C CA . GLU A 1 206 ? 20.040 -5.691 2.287 1.00 73.31 206 GLU A CA 1
ATOM 1640 C C . GLU A 1 206 ? 21.027 -4.536 2.053 1.00 73.31 206 GLU A C 1
ATOM 1642 O O . GLU A 1 206 ? 21.897 -4.626 1.186 1.00 73.31 206 GLU A O 1
ATOM 1647 N N . ARG A 1 207 ? 20.959 -3.467 2.862 1.00 76.88 207 ARG A N 1
ATOM 1648 C CA . ARG A 1 207 ? 21.862 -2.310 2.720 1.00 76.88 207 ARG A CA 1
ATOM 1649 C C . ARG A 1 207 ? 23.322 -2.649 2.998 1.00 76.88 207 ARG A C 1
ATOM 1651 O O . ARG A 1 207 ? 24.203 -2.105 2.334 1.00 76.88 207 ARG A O 1
ATOM 1658 N N . ILE A 1 208 ? 23.585 -3.562 3.934 1.00 74.88 208 ILE A N 1
ATOM 1659 C CA . ILE A 1 208 ? 24.937 -4.083 4.173 1.00 74.88 208 ILE A CA 1
ATOM 1660 C C . ILE A 1 208 ? 25.419 -4.887 2.963 1.00 74.88 208 ILE A C 1
ATOM 1662 O O . ILE A 1 208 ? 26.527 -4.650 2.484 1.00 74.88 208 ILE A O 1
ATOM 1666 N N . ALA A 1 209 ? 24.596 -5.802 2.445 1.00 72.44 209 ALA A N 1
ATOM 1667 C CA . ALA A 1 209 ? 24.946 -6.616 1.283 1.00 72.44 209 ALA A CA 1
ATOM 1668 C C . ALA A 1 209 ? 25.238 -5.748 0.046 1.00 72.44 209 ALA A C 1
ATOM 1670 O O . ALA A 1 209 ? 26.244 -5.968 -0.631 1.00 72.44 209 ALA A O 1
ATOM 1671 N N . TYR A 1 210 ? 24.436 -4.705 -0.192 1.00 65.62 210 TYR A N 1
ATOM 1672 C CA . TYR A 1 210 ? 24.714 -3.706 -1.227 1.00 65.62 210 TYR A CA 1
ATOM 1673 C C . TYR A 1 210 ? 26.032 -2.963 -0.988 1.00 65.62 210 TYR A C 1
ATOM 1675 O O . TYR A 1 210 ? 26.836 -2.837 -1.911 1.00 65.62 210 TYR A O 1
ATOM 1683 N N . GLY A 1 211 ? 26.281 -2.490 0.238 1.00 69.94 211 GLY A N 1
ATOM 1684 C CA . GLY A 1 211 ? 27.515 -1.781 0.581 1.00 69.94 211 GLY A CA 1
ATOM 1685 C C . GLY A 1 211 ? 28.765 -2.628 0.332 1.00 69.94 211 GLY A C 1
ATOM 1686 O O . GLY A 1 211 ? 29.715 -2.161 -0.292 1.00 69.94 211 GLY A O 1
ATOM 1687 N N . ILE A 1 212 ? 28.734 -3.899 0.740 1.00 71.50 212 ILE A N 1
ATOM 1688 C CA . ILE A 1 212 ? 29.830 -4.852 0.523 1.00 71.50 212 ILE A CA 1
ATOM 1689 C C . ILE A 1 212 ? 30.028 -5.124 -0.974 1.00 71.50 212 ILE A C 1
ATOM 1691 O O . ILE A 1 212 ? 31.161 -5.091 -1.449 1.00 71.50 212 ILE A O 1
ATOM 1695 N N . SER A 1 213 ? 28.948 -5.331 -1.735 1.00 66.25 213 SER A N 1
ATOM 1696 C CA . SER A 1 213 ? 29.035 -5.566 -3.183 1.00 66.25 213 SER A CA 1
ATOM 1697 C C . SER A 1 213 ? 29.632 -4.384 -3.937 1.00 66.25 213 SER A C 1
ATOM 1699 O O . SER A 1 213 ? 30.421 -4.581 -4.860 1.00 66.25 213 SER A O 1
ATOM 1701 N N . ASN A 1 214 ? 29.269 -3.161 -3.543 1.00 70.38 214 ASN A N 1
ATOM 1702 C CA . ASN A 1 214 ? 29.772 -1.943 -4.165 1.00 70.38 214 ASN A CA 1
ATOM 1703 C C . ASN A 1 214 ? 31.274 -1.750 -3.902 1.00 70.38 214 ASN A C 1
ATOM 1705 O O . ASN A 1 214 ? 32.004 -1.331 -4.793 1.00 70.38 214 ASN A O 1
ATOM 1709 N N . ILE A 1 215 ? 31.749 -2.108 -2.705 1.00 74.31 215 ILE A N 1
ATOM 1710 C CA . ILE A 1 215 ? 33.178 -2.057 -2.351 1.00 74.31 215 ILE A CA 1
ATOM 1711 C C . ILE A 1 215 ? 33.975 -3.149 -3.081 1.00 74.31 215 ILE A C 1
ATOM 1713 O O . ILE A 1 215 ? 35.110 -2.919 -3.483 1.00 74.31 215 ILE A O 1
ATOM 1717 N N . GLN A 1 216 ? 33.388 -4.333 -3.274 1.00 73.06 216 GLN A N 1
ATOM 1718 C CA . GLN A 1 216 ? 34.044 -5.471 -3.928 1.00 73.06 216 GLN A CA 1
ATOM 1719 C C . GLN A 1 216 ? 34.019 -5.412 -5.466 1.00 73.06 216 GLN A C 1
ATOM 1721 O O . GLN A 1 216 ? 34.599 -6.279 -6.112 1.00 73.06 216 GLN A O 1
ATOM 1726 N N . GLY A 1 217 ? 33.352 -4.420 -6.068 1.00 55.84 217 GLY A N 1
ATOM 1727 C CA . GLY A 1 217 ? 33.277 -4.270 -7.525 1.00 55.84 217 GLY A CA 1
ATOM 1728 C C . GLY A 1 217 ? 32.408 -5.317 -8.236 1.00 55.84 217 GLY A C 1
ATOM 1729 O O . GLY A 1 217 ? 32.437 -5.397 -9.464 1.00 55.84 217 GLY A O 1
ATOM 1730 N N . TYR A 1 218 ? 31.614 -6.109 -7.503 1.00 57.44 218 TYR A N 1
ATOM 1731 C CA . TYR A 1 218 ? 30.673 -7.056 -8.106 1.00 57.44 218 TYR A CA 1
ATOM 1732 C C . TYR A 1 218 ? 29.494 -6.291 -8.728 1.00 57.44 218 TYR A C 1
ATOM 1734 O O . TYR A 1 218 ? 28.591 -5.821 -8.033 1.00 57.44 218 TYR A O 1
ATOM 1742 N N . SER A 1 219 ? 29.490 -6.184 -10.058 1.00 54.84 219 SER A N 1
ATOM 1743 C CA . SER A 1 219 ? 28.434 -5.540 -10.856 1.00 54.84 219 SER A CA 1
ATOM 1744 C C . SER A 1 219 ? 27.137 -6.353 -10.944 1.00 54.84 219 SER A C 1
ATOM 1746 O O . SER A 1 219 ? 26.118 -5.842 -11.404 1.00 54.84 219 SER A O 1
ATOM 1748 N N . THR A 1 220 ? 27.121 -7.593 -10.453 1.00 49.41 220 THR A N 1
ATOM 1749 C CA . THR A 1 220 ? 25.950 -8.481 -10.505 1.00 49.41 220 THR A CA 1
ATOM 1750 C C . THR A 1 220 ? 24.776 -7.952 -9.673 1.00 49.41 220 THR A C 1
ATOM 1752 O O . THR A 1 220 ? 23.623 -8.174 -10.031 1.00 49.41 220 THR A O 1
ATOM 1755 N N . LEU A 1 221 ? 25.043 -7.187 -8.605 1.00 48.03 221 LEU A N 1
ATOM 1756 C CA . LEU A 1 221 ? 24.011 -6.503 -7.810 1.00 48.03 221 LEU A CA 1
ATOM 1757 C C . LEU A 1 221 ? 23.690 -5.087 -8.324 1.00 48.03 221 LEU A C 1
ATOM 1759 O O . LEU A 1 221 ? 22.679 -4.513 -7.930 1.00 48.03 221 LEU A O 1
ATOM 1763 N N . ALA A 1 222 ? 24.480 -4.543 -9.258 1.00 40.62 222 ALA A N 1
ATOM 1764 C CA . ALA A 1 222 ? 24.190 -3.268 -9.919 1.00 40.62 222 ALA A CA 1
ATOM 1765 C C . ALA A 1 222 ? 23.052 -3.373 -10.955 1.00 40.62 222 ALA A C 1
ATOM 1767 O O . ALA A 1 222 ? 22.537 -2.351 -11.396 1.00 40.62 222 ALA A O 1
ATOM 1768 N N . ILE A 1 223 ? 22.605 -4.584 -11.306 1.00 44.72 223 ILE A N 1
ATOM 1769 C CA . ILE A 1 223 ? 21.403 -4.798 -12.132 1.00 44.72 223 ILE A CA 1
ATOM 1770 C C . ILE A 1 223 ? 20.132 -4.329 -11.394 1.00 44.72 223 ILE A C 1
ATOM 1772 O O . ILE A 1 223 ? 19.183 -3.881 -12.030 1.00 44.72 223 ILE A O 1
ATOM 1776 N N . PHE A 1 224 ? 20.137 -4.304 -10.054 1.00 45.81 224 PHE A N 1
ATOM 1777 C CA . PHE A 1 224 ? 19.049 -3.726 -9.250 1.00 45.81 224 PHE A CA 1
ATOM 1778 C C . PHE A 1 224 ? 19.006 -2.189 -9.266 1.00 45.81 224 PHE A C 1
ATOM 1780 O O . PHE A 1 224 ? 18.104 -1.601 -8.688 1.00 45.81 224 PHE A O 1
ATOM 1787 N N . ARG A 1 225 ? 19.933 -1.518 -9.966 1.00 40.69 225 ARG A N 1
ATOM 1788 C CA . ARG A 1 225 ? 19.920 -0.059 -10.188 1.00 40.69 225 ARG A CA 1
ATOM 1789 C C . ARG A 1 225 ? 18.750 0.406 -11.083 1.00 40.69 225 ARG A C 1
ATOM 1791 O O . ARG A 1 225 ? 18.624 1.603 -11.319 1.00 40.69 225 ARG A O 1
ATOM 1798 N N . LEU A 1 226 ? 17.942 -0.531 -11.594 1.00 35.41 226 LEU A N 1
ATOM 1799 C CA . LEU A 1 226 ? 16.794 -0.336 -12.492 1.00 35.41 226 LEU A CA 1
ATOM 1800 C C . LEU A 1 226 ? 15.440 -0.773 -11.881 1.00 35.41 226 LEU A C 1
ATOM 1802 O O . LEU A 1 226 ? 14.485 -0.912 -12.643 1.00 35.41 226 LEU A O 1
ATOM 1806 N N . LEU A 1 227 ? 15.371 -1.029 -10.566 1.00 40.31 227 LEU A N 1
ATOM 1807 C CA . LEU A 1 227 ? 14.138 -1.242 -9.782 1.00 40.31 227 LEU A CA 1
ATOM 1808 C C . LEU A 1 227 ? 13.976 -0.121 -8.748 1.00 40.31 227 LEU A C 1
ATOM 1810 O O . LEU A 1 227 ? 12.816 0.196 -8.406 1.00 40.31 227 LEU A O 1
#

Foldseek 3Di:
DDPVVVVVVVVVLVLVLLVVLLLVLLVVLLVVLLVLLVLVVVPDDDPDPVVVLLVVLCSSLVSVVLCVVLVCVLVVVSCVQPPPDPPDPPPRPDDSVVSLVSSLVSSLVSSLQSNVQSVCCVLPVAGDDPLVVCLVPDVCSCVVVVDDPVNVVVSVVVSVVSSVVSNVSSVCSVVPVSVVVSPDPPDPPVVVVVSVVSSVVSVVVSVVVVVVCVVVVPCPCVVVVSD

pLDDT: mean 80.14, std 14.68, range [35.41, 98.06]